Protein AF-A0A7S1WNN8-F1 (afdb_monomer_lite)

Secondary structure (DSSP, 8-state):
-EEEEEEE--TTS-S-TTHHHHHTT-HHHHHHHHHHHHHHHHHTTS---SSEEEEEEEEE-TT-TTSSHHHHHHHHHHHHHHHTT-SEEEEEE-SHHHHHIIIIIT-PEEEEEEETTT---TTS--HHHHTS---TT-EEEEEEEE---HHHHHTS-EEEEES-S-TTT-EEEEEETT---SSTTB-S-EEEETTSTT-EEEEE-SGGGT-GGGTTEEEEEETTEEEEEEE-S-SSSPPPS--EE-TTTTTTT-----SS---EEE-

Foldseek 3Di:
DKDWDKDFDDPPDQPDPCLCVVCVVPPPVNVVVLVVRVVVVVVVLDWDQPREMETEDIDDDPPCPPVCPRLVVVVVVLVVCVVVPGQKYKYKDQFPVVVCSCCVVVPWDWPDKDFLQPDAGPVRDSCVCPPVVPDRPGMITMTMDGSDDPVNQVPFDKKFKDFFQAPLQGAIWGWRAQTAASDQFFDGIWTAHPPRGRWIWTAGDCVRVVGNVSHQWTFTAHPQGTAWIDHDNDGHDDDFDAIGGDPCCVVSVGDHRHDTHDIGMDD

pLDDT: mean 75.25, std 12.23, range [38.47, 93.75]

Organism: Alexandrium catenella (NCBI:txid2925)

Radius of gyration: 20.82 Å; chains: 1; bounding box: 56×41×52 Å

Sequence (267 aa):
VAFLFCKELNVLEPFLSDFDELCNDSPGLRRIVEHGGHWCERARRVPRLGPTLAIEVGGTKAGYEGRGLAVYLRWRLCRLAKERGFLSMMVETSSMATRHIYHDLLGFEILEESKYVDWQAPDGTHPFRDEFKMPDDLVFTCQHKDLRDERGAANLPQVRVSGAGSKEVNGIYVRVPGGRGSFPGSTHDAWEHSSQPKCFLANTDGDAVGHPEWGKKWLLSWPKGVCYAKNDNDDDVPPEGGWEEAPWVSLLKLGTPGEGPAPRIEH

InterPro domains:
  IPR000182 GNAT domain [PS51186] (1-135)
  IPR016181 Acyl-CoA N-acyltransferase [SSF55729] (15-116)

Structure (mmCIF, N/CA/C/O backbone):
data_AF-A0A7S1WNN8-F1
#
_entry.id   AF-A0A7S1WNN8-F1
#
loop_
_atom_site.group_PDB
_atom_site.id
_atom_site.type_symbol
_atom_site.label_atom_id
_atom_site.label_alt_id
_atom_site.label_comp_id
_atom_site.label_asym_id
_atom_site.label_entity_id
_atom_site.label_seq_id
_atom_site.pdbx_PDB_ins_code
_atom_site.Cartn_x
_atom_site.Cartn_y
_atom_site.Cartn_z
_atom_site.occupancy
_atom_site.B_iso_or_equiv
_atom_site.auth_seq_id
_atom_site.auth_comp_id
_atom_site.auth_asym_id
_atom_site.auth_atom_id
_atom_site.pdbx_PDB_model_num
ATOM 1 N N . VAL A 1 1 ? 23.853 -11.610 -9.403 1.00 73.94 1 VAL A N 1
ATOM 2 C CA . VAL A 1 1 ? 23.623 -10.902 -8.114 1.00 73.94 1 VAL A CA 1
ATOM 3 C C . VAL A 1 1 ? 22.267 -10.218 -8.193 1.00 73.94 1 VAL A C 1
ATOM 5 O O . VAL A 1 1 ? 21.980 -9.670 -9.246 1.00 73.94 1 VAL A O 1
ATOM 8 N N . ALA A 1 2 ? 21.434 -10.290 -7.155 1.00 75.56 2 ALA A N 1
ATOM 9 C CA . ALA A 1 2 ? 20.137 -9.608 -7.086 1.00 75.56 2 ALA A CA 1
ATOM 10 C C . ALA A 1 2 ? 20.060 -8.802 -5.784 1.00 75.56 2 ALA A C 1
ATOM 12 O O . ALA A 1 2 ? 20.670 -9.211 -4.796 1.00 75.56 2 ALA A O 1
ATOM 13 N N . PHE A 1 3 ? 19.348 -7.677 -5.791 1.00 81.44 3 PHE A N 1
ATOM 14 C CA . PHE A 1 3 ? 19.234 -6.786 -4.635 1.00 81.44 3 PHE A CA 1
ATOM 15 C C . PHE A 1 3 ? 17.826 -6.193 -4.514 1.00 81.44 3 PHE A C 1
ATOM 17 O O . PHE A 1 3 ? 17.088 -6.112 -5.501 1.00 81.44 3 PHE A O 1
ATOM 24 N N . LEU A 1 4 ? 17.480 -5.781 -3.293 1.00 79.38 4 LEU A N 1
ATOM 25 C CA . LEU A 1 4 ? 16.301 -4.986 -2.960 1.00 79.38 4 LEU A CA 1
ATOM 26 C C . LEU A 1 4 ? 16.731 -3.882 -1.993 1.00 79.38 4 LEU A C 1
ATOM 28 O O . LEU A 1 4 ? 17.374 -4.175 -0.986 1.00 79.38 4 LEU A O 1
ATOM 32 N N . PHE A 1 5 ? 16.343 -2.649 -2.290 1.00 78.62 5 PHE A N 1
ATOM 33 C CA . PHE A 1 5 ? 16.370 -1.535 -1.354 1.00 78.62 5 PHE A CA 1
ATOM 34 C C . PHE A 1 5 ? 14.972 -1.376 -0.779 1.00 78.62 5 PHE A C 1
ATOM 36 O O . PHE A 1 5 ? 13.986 -1.263 -1.514 1.00 78.62 5 PHE A O 1
ATOM 43 N N . CYS A 1 6 ? 14.898 -1.458 0.543 1.00 79.62 6 CYS A N 1
ATOM 44 C CA . CYS A 1 6 ? 13.656 -1.362 1.285 1.00 79.62 6 CYS A CA 1
ATOM 45 C C . CYS A 1 6 ? 13.853 -0.348 2.398 1.00 79.62 6 CYS A C 1
ATOM 47 O O . CYS A 1 6 ? 14.921 -0.314 3.014 1.00 79.62 6 CYS A O 1
ATOM 49 N N . LYS A 1 7 ? 12.802 0.399 2.696 1.00 76.00 7 LYS A N 1
ATOM 50 C CA . LYS A 1 7 ? 12.755 1.283 3.849 1.00 76.00 7 LYS A CA 1
ATOM 51 C C . LYS A 1 7 ? 11.469 1.054 4.613 1.00 76.00 7 LYS A C 1
ATOM 53 O O . LYS A 1 7 ? 10.451 0.650 4.044 1.00 76.00 7 LYS A O 1
ATOM 58 N N . GLU A 1 8 ? 11.512 1.323 5.905 1.00 68.94 8 GLU A N 1
ATOM 59 C CA . GLU A 1 8 ? 10.274 1.554 6.626 1.00 68.94 8 GLU A CA 1
ATOM 60 C C . GLU A 1 8 ? 9.641 2.831 6.080 1.00 68.94 8 GLU A C 1
ATOM 62 O O . GLU A 1 8 ? 10.308 3.853 5.905 1.00 68.94 8 GLU A O 1
ATOM 67 N N . LEU A 1 9 ? 8.364 2.749 5.728 1.00 61.81 9 LEU A N 1
ATOM 68 C CA . LEU A 1 9 ? 7.688 3.875 5.119 1.00 61.81 9 LEU A CA 1
ATOM 69 C C . LEU A 1 9 ? 7.309 4.894 6.194 1.00 61.81 9 LEU A C 1
ATOM 71 O O . LEU A 1 9 ? 6.226 4.819 6.771 1.00 61.81 9 LEU A O 1
ATOM 75 N N . ASN A 1 10 ? 8.188 5.865 6.430 1.00 56.41 10 ASN A N 1
ATOM 76 C CA . ASN A 1 10 ? 7.904 6.984 7.315 1.00 56.41 10 ASN A CA 1
ATOM 77 C C . ASN A 1 10 ? 7.159 8.080 6.532 1.00 56.41 10 ASN A C 1
ATOM 79 O O . ASN A 1 10 ? 7.677 8.634 5.565 1.00 56.41 10 ASN A O 1
ATOM 83 N N . VAL A 1 11 ? 5.904 8.368 6.894 1.00 48.22 11 VAL A N 1
ATOM 84 C CA . VAL A 1 11 ? 4.994 9.208 6.077 1.00 48.22 11 VAL A CA 1
ATOM 85 C C . VAL A 1 11 ? 5.430 10.682 6.021 1.00 48.22 11 VAL A C 1
ATOM 87 O O . VAL A 1 11 ? 4.991 11.424 5.140 1.00 48.22 11 VAL A O 1
ATOM 90 N N . LEU A 1 12 ? 6.301 11.094 6.945 1.00 38.47 12 LEU A N 1
ATOM 91 C CA . LEU A 1 12 ? 6.813 12.458 7.079 1.00 38.47 12 LEU A CA 1
ATOM 92 C C . LEU A 1 12 ? 8.097 12.715 6.282 1.00 38.47 12 LEU A C 1
ATOM 94 O O . LEU A 1 12 ? 8.464 13.873 6.102 1.00 38.47 12 LEU A O 1
ATOM 98 N N . GLU A 1 13 ? 8.759 11.673 5.776 1.00 45.16 13 GLU A N 1
ATOM 99 C CA . GLU A 1 13 ? 9.986 11.841 5.002 1.00 45.16 13 GLU A CA 1
ATOM 100 C C . GLU A 1 13 ? 9.690 11.831 3.492 1.00 45.16 13 GLU A C 1
ATOM 102 O O . GLU A 1 13 ? 8.915 10.993 3.007 1.00 45.16 13 GLU A O 1
ATOM 107 N N . PRO A 1 14 ? 10.276 12.767 2.719 1.00 47.38 14 PRO A N 1
ATOM 108 C CA . PRO A 1 14 ? 10.252 12.705 1.265 1.00 47.38 14 PRO A CA 1
ATOM 109 C C . PRO A 1 14 ? 10.792 11.355 0.798 1.00 47.38 14 PRO A C 1
ATOM 111 O O . PRO A 1 14 ? 11.720 10.802 1.386 1.00 47.38 14 PRO A O 1
ATOM 114 N N . PHE A 1 15 ? 10.211 10.803 -0.268 1.00 47.56 15 PHE A N 1
ATOM 115 C CA . PHE A 1 15 ? 10.522 9.435 -0.672 1.00 47.56 15 PHE A CA 1
ATOM 116 C C . PHE A 1 15 ? 11.994 9.257 -1.097 1.00 47.56 15 PHE A C 1
ATOM 118 O O . PHE A 1 15 ? 12.494 8.141 -1.051 1.00 47.56 15 PHE A O 1
ATOM 125 N N . LEU A 1 16 ? 12.698 10.335 -1.454 1.00 52.22 16 LEU A N 1
ATOM 126 C CA . LEU A 1 16 ? 14.106 10.328 -1.844 1.00 52.22 16 LEU A CA 1
ATOM 127 C C . LEU A 1 16 ? 14.761 11.637 -1.375 1.00 52.22 16 LEU A C 1
ATOM 129 O O . LEU A 1 16 ? 14.368 12.707 -1.836 1.00 52.22 16 LEU A O 1
ATOM 133 N N . SER A 1 17 ? 15.742 11.569 -0.472 1.00 47.66 17 SER A N 1
ATOM 134 C CA . SER A 1 17 ? 16.544 12.734 -0.059 1.00 47.66 17 SER A CA 1
ATOM 135 C C . SER A 1 17 ? 17.602 13.139 -1.096 1.00 47.66 17 SER A C 1
ATOM 137 O O . SER A 1 17 ? 18.003 14.295 -1.105 1.00 47.66 17 SER A O 1
ATOM 139 N N . ASP A 1 18 ? 17.975 12.236 -2.015 1.00 55.12 18 ASP A N 1
ATOM 140 C CA . ASP A 1 18 ? 19.044 12.436 -3.016 1.00 55.12 18 ASP A CA 1
ATOM 141 C C . ASP A 1 18 ? 18.518 12.355 -4.464 1.00 55.12 18 ASP A C 1
ATOM 143 O O . ASP A 1 18 ? 19.103 11.729 -5.351 1.00 55.12 18 ASP A O 1
ATOM 147 N N . PHE A 1 19 ? 17.349 12.955 -4.705 1.00 57.56 19 PHE A N 1
ATOM 148 C CA . PHE A 1 19 ? 16.627 12.861 -5.979 1.00 57.56 19 PHE A CA 1
ATOM 149 C C . PHE A 1 19 ? 17.416 13.400 -7.184 1.00 57.56 19 PHE A C 1
ATOM 151 O O . PHE A 1 19 ? 17.437 12.769 -8.245 1.00 57.56 19 PHE A O 1
ATOM 158 N N . ASP A 1 20 ? 18.080 14.542 -7.010 1.00 58.47 20 ASP A N 1
ATOM 159 C CA . ASP A 1 20 ? 18.827 15.192 -8.087 1.00 58.47 20 ASP A CA 1
ATOM 160 C C . ASP A 1 20 ? 20.070 14.381 -8.478 1.00 58.47 20 ASP A C 1
ATOM 162 O O . ASP A 1 20 ? 20.334 14.193 -9.664 1.00 58.47 20 ASP A O 1
ATOM 166 N N . GLU A 1 21 ? 20.789 13.808 -7.508 1.00 60.34 21 GLU A N 1
ATOM 167 C CA . GLU A 1 21 ? 22.000 13.019 -7.770 1.00 60.34 21 GLU A CA 1
ATOM 168 C C . GLU A 1 21 ? 21.695 11.737 -8.560 1.00 60.34 21 GLU A C 1
ATOM 170 O O . GLU A 1 21 ? 22.418 11.401 -9.499 1.00 60.34 21 GLU A O 1
ATOM 175 N N . LEU A 1 22 ? 20.581 11.061 -8.252 1.00 57.47 22 LEU A N 1
ATOM 176 C CA . LEU A 1 22 ? 20.179 9.822 -8.928 1.00 57.47 22 LEU A CA 1
ATOM 177 C C . LEU A 1 22 ? 19.679 10.046 -10.367 1.00 57.47 22 LEU A C 1
ATOM 179 O O . LEU A 1 22 ? 19.742 9.137 -11.197 1.00 57.47 22 LEU A O 1
ATOM 183 N N . CYS A 1 23 ? 19.145 11.237 -10.652 1.00 63.59 23 CYS A N 1
ATOM 184 C CA . CYS A 1 23 ? 18.454 11.547 -11.905 1.00 63.59 23 CYS A CA 1
ATOM 185 C C . CYS A 1 23 ? 19.267 12.414 -12.873 1.00 63.59 23 CYS A C 1
ATOM 187 O O . CYS A 1 23 ? 18.838 12.574 -14.020 1.00 63.59 23 CYS A O 1
ATOM 189 N N . ASN A 1 24 ? 20.417 12.949 -12.444 1.00 64.06 24 ASN A N 1
ATOM 190 C CA . ASN A 1 24 ? 21.247 13.868 -13.233 1.00 64.06 24 ASN A CA 1
ATOM 191 C C . ASN A 1 24 ? 21.566 13.347 -14.645 1.00 64.06 24 ASN A C 1
ATOM 193 O O . ASN A 1 24 ? 21.537 14.122 -15.599 1.00 64.06 24 ASN A O 1
ATOM 197 N N . ASP A 1 25 ? 21.765 12.036 -14.797 1.00 66.69 25 ASP A N 1
ATOM 198 C CA . ASP A 1 25 ? 22.145 11.419 -16.075 1.00 66.69 25 ASP A CA 1
ATOM 199 C C . ASP A 1 25 ? 20.979 10.733 -16.815 1.00 66.69 25 ASP A C 1
ATOM 201 O O . ASP A 1 25 ? 21.186 10.083 -17.843 1.00 66.69 25 ASP A O 1
ATOM 205 N N . SER A 1 26 ? 19.736 10.836 -16.321 1.00 73.50 26 SER A N 1
ATOM 206 C CA . SER A 1 26 ? 18.592 10.145 -16.932 1.00 73.50 26 SER A CA 1
ATOM 207 C C . SER A 1 26 ? 17.291 10.958 -16.879 1.00 73.50 26 SER A C 1
ATOM 209 O O . SER A 1 26 ? 16.499 10.829 -15.939 1.00 73.50 26 SER A O 1
ATOM 211 N N . PRO A 1 27 ? 16.993 11.729 -17.944 1.00 74.12 27 PRO A N 1
ATOM 212 C CA . PRO A 1 27 ? 15.728 12.455 -18.082 1.00 74.12 27 PRO A CA 1
ATOM 213 C C . PRO A 1 27 ? 14.496 11.545 -17.979 1.00 74.12 27 PRO A C 1
ATOM 215 O O . PRO A 1 27 ? 13.492 11.919 -17.378 1.00 74.12 27 PRO A O 1
ATOM 218 N N . GLY A 1 28 ? 14.581 10.318 -18.505 1.00 72.94 28 GLY A N 1
ATOM 219 C CA . GLY A 1 28 ? 13.508 9.327 -18.393 1.00 72.94 28 GLY A CA 1
ATOM 220 C C . GLY A 1 28 ? 13.276 8.862 -16.954 1.00 72.94 28 GLY A C 1
ATOM 221 O O . GLY A 1 28 ? 12.129 8.799 -16.514 1.00 72.94 28 GLY A O 1
ATOM 222 N N . LEU A 1 29 ? 14.346 8.592 -16.195 1.00 72.12 29 LEU A N 1
ATOM 223 C CA . LEU A 1 29 ? 14.235 8.221 -14.782 1.00 72.12 29 LEU A CA 1
ATOM 224 C C . LEU A 1 29 ? 13.628 9.360 -13.961 1.00 72.12 29 LEU A C 1
ATOM 226 O O . LEU A 1 29 ? 12.733 9.113 -13.158 1.00 72.12 29 LEU A O 1
ATOM 230 N N . ARG A 1 30 ? 14.040 10.604 -14.233 1.00 75.50 30 ARG A N 1
ATOM 231 C CA . ARG A 1 30 ? 13.455 11.792 -13.606 1.00 75.50 30 ARG A CA 1
ATOM 232 C C . ARG A 1 30 ? 11.940 11.841 -13.799 1.00 75.50 30 ARG A C 1
ATOM 234 O O . ARG A 1 30 ? 11.213 11.975 -12.821 1.00 75.50 30 ARG A O 1
ATOM 241 N N . ARG A 1 31 ? 11.451 11.650 -15.031 1.00 76.69 31 ARG A N 1
ATOM 242 C CA . ARG A 1 31 ? 10.005 11.625 -15.316 1.00 76.69 31 ARG A CA 1
ATOM 243 C C . ARG A 1 31 ? 9.286 10.460 -14.627 1.00 76.69 31 ARG A C 1
ATOM 245 O O . ARG A 1 31 ? 8.171 10.642 -14.147 1.00 76.69 31 ARG A O 1
ATOM 252 N N . ILE A 1 32 ? 9.902 9.275 -14.548 1.00 73.62 32 ILE A N 1
ATOM 253 C CA . ILE A 1 32 ? 9.332 8.115 -13.829 1.00 73.62 32 ILE A CA 1
ATOM 254 C C . ILE A 1 32 ? 9.161 8.429 -12.343 1.00 73.62 32 ILE A C 1
ATOM 256 O O . ILE A 1 32 ? 8.137 8.089 -11.755 1.00 73.62 32 ILE A O 1
ATOM 260 N N . VAL A 1 33 ? 10.141 9.088 -11.735 1.00 72.44 33 VAL A N 1
ATOM 261 C CA . VAL A 1 33 ? 10.060 9.450 -10.322 1.00 72.44 33 VAL A CA 1
ATOM 262 C C . VAL A 1 33 ? 9.105 10.624 -10.091 1.00 72.44 33 VAL A C 1
ATOM 264 O O . VAL A 1 33 ? 8.363 10.587 -9.118 1.00 72.44 33 VAL A O 1
ATOM 267 N N . GLU A 1 34 ? 9.036 11.617 -10.985 1.00 73.50 34 GLU A N 1
ATOM 268 C CA . GLU A 1 34 ? 8.012 12.680 -10.940 1.00 73.50 34 GLU A CA 1
ATOM 269 C C . GLU A 1 34 ? 6.592 12.086 -10.997 1.00 73.50 34 GLU A C 1
ATOM 271 O O . GLU A 1 34 ? 5.716 12.466 -10.214 1.00 73.50 34 GLU A O 1
ATOM 276 N N . HIS A 1 35 ? 6.379 11.090 -11.866 1.00 71.00 35 HIS A N 1
ATOM 277 C CA . HIS A 1 35 ? 5.150 10.298 -11.903 1.00 71.00 35 HIS A CA 1
ATOM 278 C C . HIS A 1 35 ? 4.908 9.568 -10.570 1.00 71.00 35 HIS A C 1
ATOM 280 O O . HIS A 1 35 ? 3.803 9.631 -10.026 1.00 71.00 35 HIS A O 1
ATOM 286 N N . GLY A 1 36 ? 5.929 8.888 -10.031 1.00 65.62 36 GLY A N 1
ATOM 287 C CA . GLY A 1 36 ? 5.865 8.175 -8.750 1.00 65.62 36 GLY A CA 1
ATOM 288 C C . GLY A 1 36 ? 5.534 9.089 -7.564 1.00 65.62 36 GLY A C 1
ATOM 289 O O . GLY A 1 36 ? 4.658 8.766 -6.768 1.00 65.62 36 GLY A O 1
ATOM 290 N N . GLY A 1 37 ? 6.135 10.281 -7.483 1.00 63.16 37 GLY A N 1
ATOM 291 C CA . GLY A 1 37 ? 5.917 11.257 -6.410 1.00 63.16 37 GLY A CA 1
ATOM 292 C C . GLY A 1 37 ? 4.470 11.750 -6.322 1.00 63.16 37 GLY A C 1
ATOM 293 O O . GLY A 1 37 ? 3.848 11.651 -5.263 1.00 63.16 37 GLY A O 1
ATOM 294 N N . HIS A 1 38 ? 3.888 12.178 -7.449 1.00 58.28 38 HIS A N 1
ATOM 295 C CA . HIS A 1 38 ? 2.470 12.572 -7.531 1.00 58.28 38 HIS A CA 1
ATOM 296 C C . HIS A 1 38 ? 1.501 11.433 -7.200 1.00 58.28 38 HIS A C 1
ATOM 298 O O . HIS A 1 38 ? 0.336 11.642 -6.852 1.00 58.28 38 HIS A O 1
ATOM 304 N N . TRP A 1 39 ? 1.959 10.200 -7.354 1.00 55.75 39 TRP A N 1
ATOM 305 C CA . TRP A 1 39 ? 1.133 9.027 -7.183 1.00 55.75 39 TRP A CA 1
ATOM 306 C C . TRP A 1 39 ? 1.248 8.437 -5.773 1.00 55.75 39 TRP A C 1
ATOM 308 O O . TRP A 1 39 ? 0.237 8.006 -5.219 1.00 55.75 39 TRP A O 1
ATOM 318 N N . CYS A 1 40 ? 2.407 8.552 -5.120 1.00 53.22 40 CYS A N 1
ATOM 319 C CA . CYS A 1 40 ? 2.588 8.338 -3.684 1.00 53.22 40 CYS A CA 1
ATOM 320 C C . CYS A 1 40 ? 1.572 9.152 -2.863 1.00 53.22 40 CYS A C 1
ATOM 322 O O . CYS A 1 40 ? 1.035 8.654 -1.875 1.00 53.22 40 CYS A O 1
ATOM 324 N N . GLU A 1 41 ? 1.243 10.375 -3.289 1.00 56.38 41 GLU A N 1
ATOM 325 C CA . GLU A 1 41 ? 0.203 11.208 -2.6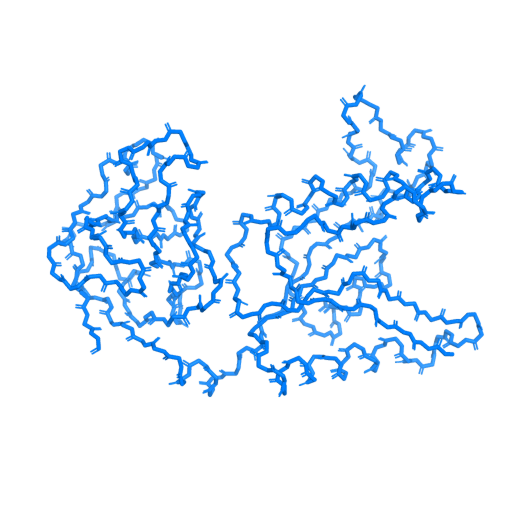67 1.00 56.38 41 GLU A CA 1
ATOM 326 C C . GLU A 1 41 ? -1.216 10.643 -2.815 1.00 56.38 41 GLU A C 1
ATOM 328 O O . GLU A 1 41 ? -2.035 10.771 -1.902 1.00 56.38 41 GLU A O 1
ATOM 333 N N . ARG A 1 42 ? -1.516 9.962 -3.927 1.00 53.69 42 ARG A N 1
ATOM 334 C CA . ARG A 1 42 ? -2.795 9.261 -4.127 1.00 53.69 42 ARG A CA 1
ATOM 335 C C . ARG A 1 42 ? -2.839 7.944 -3.359 1.00 53.69 42 ARG A C 1
ATOM 337 O O . ARG A 1 42 ? -3.810 7.691 -2.653 1.00 53.69 42 ARG A O 1
ATOM 344 N N . ALA A 1 43 ? -1.761 7.163 -3.388 1.00 50.19 43 ALA A N 1
ATOM 345 C CA . ALA A 1 43 ? -1.615 5.938 -2.602 1.00 50.19 43 ALA A CA 1
ATOM 346 C C . ALA A 1 43 ? -1.576 6.199 -1.080 1.00 50.19 43 ALA A C 1
ATOM 348 O O . ALA A 1 43 ? -1.826 5.291 -0.287 1.00 50.19 43 ALA A O 1
ATOM 349 N N . ARG A 1 44 ? -1.272 7.428 -0.630 1.00 51.53 44 ARG A N 1
ATOM 350 C CA . ARG A 1 44 ? -1.429 7.873 0.774 1.00 51.53 44 ARG A CA 1
ATOM 351 C C . ARG A 1 44 ? -2.894 7.956 1.220 1.00 51.53 44 ARG A C 1
ATOM 353 O O . ARG A 1 44 ? -3.136 8.014 2.420 1.00 51.53 44 ARG A O 1
ATOM 360 N N . ARG A 1 45 ? -3.855 7.941 0.287 1.00 50.12 45 ARG A N 1
ATOM 361 C CA . ARG A 1 45 ? -5.302 7.913 0.573 1.00 50.12 45 ARG A CA 1
ATOM 362 C C . ARG A 1 45 ? -5.841 6.500 0.795 1.00 50.12 45 ARG A C 1
ATOM 364 O O . ARG A 1 45 ? -6.991 6.353 1.195 1.00 50.12 45 ARG A O 1
ATOM 371 N N . VAL A 1 46 ? -5.037 5.471 0.522 1.00 49.38 46 VAL A N 1
ATOM 372 C CA . VAL A 1 46 ? -5.398 4.089 0.837 1.00 49.38 46 VAL A CA 1
ATOM 373 C C . VAL A 1 46 ? -5.048 3.832 2.305 1.00 49.38 46 VAL A C 1
ATOM 375 O O . VAL A 1 46 ? -3.895 4.059 2.678 1.00 49.38 46 VAL A O 1
ATOM 378 N N . PRO A 1 47 ? -6.002 3.369 3.131 1.00 52.09 47 PRO A N 1
ATOM 379 C CA . PRO A 1 47 ? -5.747 2.951 4.504 1.00 52.09 47 PRO A CA 1
ATOM 380 C C . PRO A 1 47 ? -4.587 1.959 4.574 1.00 52.09 47 PRO A C 1
ATOM 382 O O . PRO A 1 47 ? -4.550 0.988 3.817 1.00 52.09 47 PRO A O 1
ATOM 385 N N . ARG A 1 48 ? -3.611 2.221 5.446 1.00 61.22 48 ARG A N 1
ATOM 386 C CA . ARG A 1 48 ? -2.387 1.412 5.559 1.00 61.22 48 ARG A CA 1
ATOM 387 C C . ARG A 1 48 ? -2.377 0.634 6.858 1.00 61.22 48 ARG A C 1
ATOM 389 O O . ARG A 1 48 ? -2.917 1.105 7.851 1.00 61.22 48 ARG A O 1
ATOM 396 N N . LEU A 1 49 ? -1.707 -0.514 6.848 1.00 58.22 49 LEU A N 1
ATOM 397 C CA . LEU A 1 49 ? -1.387 -1.253 8.061 1.00 58.22 49 LEU A CA 1
ATOM 398 C C . LEU A 1 49 ? 0.047 -0.957 8.472 1.00 58.22 49 LEU A C 1
ATOM 400 O O . LEU A 1 49 ? 0.970 -1.550 7.916 1.00 58.22 49 LEU A O 1
ATOM 404 N N . GLY A 1 50 ? 0.255 -0.023 9.391 1.00 62.56 50 GLY A N 1
ATOM 405 C CA . GLY A 1 50 ? 1.594 0.239 9.902 1.00 62.56 50 GLY A CA 1
ATOM 406 C C . GLY A 1 50 ? 2.015 -0.800 10.958 1.00 62.56 50 GLY A C 1
ATOM 407 O O . GLY A 1 50 ? 1.167 -1.414 11.602 1.00 62.56 50 GLY A O 1
ATOM 408 N N . PRO A 1 51 ? 3.320 -1.023 11.158 1.00 72.25 51 PRO A N 1
ATOM 409 C CA . PRO A 1 51 ? 4.421 -0.579 10.303 1.00 72.25 51 PRO A CA 1
ATOM 410 C C . PRO A 1 51 ? 4.389 -1.238 8.908 1.00 72.25 51 PRO A C 1
ATOM 412 O O . PRO A 1 51 ? 4.172 -2.445 8.769 1.00 72.25 51 PRO A O 1
ATOM 415 N N . THR A 1 52 ? 4.632 -0.434 7.864 1.00 77.75 52 THR A N 1
ATOM 416 C CA . THR A 1 52 ? 4.649 -0.857 6.449 1.00 77.75 52 THR A CA 1
ATOM 417 C C . THR A 1 52 ? 6.074 -0.847 5.904 1.00 77.75 52 THR A C 1
ATOM 419 O O . THR A 1 52 ? 6.762 0.174 5.961 1.00 77.75 52 THR A O 1
ATOM 422 N N . LEU A 1 53 ? 6.501 -1.956 5.298 1.00 83.88 53 LEU A N 1
ATOM 423 C CA . LEU A 1 53 ? 7.767 -2.014 4.567 1.00 83.88 53 LEU A CA 1
ATOM 424 C C . LEU A 1 53 ? 7.551 -1.583 3.110 1.00 83.88 53 LEU A C 1
ATOM 426 O O . LEU A 1 53 ? 6.845 -2.261 2.360 1.00 83.88 53 LEU A O 1
ATOM 430 N N . ALA A 1 54 ? 8.182 -0.486 2.697 1.00 83.38 54 ALA A N 1
ATOM 431 C CA . ALA A 1 54 ? 8.197 -0.050 1.307 1.00 83.38 54 ALA A CA 1
ATOM 432 C C . ALA A 1 54 ? 9.396 -0.644 0.565 1.00 83.38 54 ALA A C 1
ATOM 434 O O . ALA A 1 54 ? 10.531 -0.607 1.046 1.00 83.38 54 ALA A O 1
ATOM 435 N N . ILE A 1 55 ? 9.139 -1.176 -0.627 1.00 86.31 55 ILE A N 1
ATOM 436 C CA . ILE A 1 55 ? 10.175 -1.652 -1.541 1.00 86.31 55 ILE A CA 1
ATOM 437 C C . ILE A 1 55 ? 10.361 -0.597 -2.619 1.00 86.31 55 ILE A C 1
ATOM 439 O O . ILE A 1 55 ? 9.475 -0.397 -3.446 1.00 86.31 55 ILE A O 1
ATOM 443 N N . GLU A 1 56 ? 11.511 0.064 -2.607 1.00 76.44 56 GLU A N 1
ATOM 444 C CA . GLU A 1 56 ? 11.755 1.222 -3.468 1.00 76.44 56 GLU A CA 1
ATOM 445 C C . GLU A 1 56 ? 12.379 0.810 -4.790 1.00 76.44 56 GLU A C 1
ATOM 447 O O . GLU A 1 56 ? 11.940 1.205 -5.865 1.00 76.44 56 GLU A O 1
ATOM 452 N N . VAL A 1 57 ? 13.420 -0.016 -4.709 1.00 79.25 57 VAL A N 1
ATOM 453 C CA . VAL A 1 57 ? 14.213 -0.390 -5.874 1.00 79.25 57 VAL A CA 1
ATOM 454 C C . VAL A 1 57 ? 14.586 -1.854 -5.768 1.00 79.25 57 VAL A C 1
ATOM 456 O O . VAL A 1 57 ? 14.957 -2.363 -4.711 1.00 79.25 57 VAL A O 1
ATOM 459 N N . GLY A 1 58 ? 14.514 -2.557 -6.891 1.00 83.06 58 GLY A N 1
ATOM 460 C CA . GLY A 1 58 ? 14.942 -3.939 -6.973 1.00 83.06 58 GLY A CA 1
ATOM 461 C C . GLY A 1 58 ? 15.516 -4.252 -8.335 1.00 83.06 58 GLY A C 1
ATOM 462 O O . GLY A 1 58 ? 14.922 -3.908 -9.351 1.00 83.06 58 GLY A O 1
ATOM 463 N N . GLY A 1 59 ? 16.637 -4.963 -8.354 1.00 83.31 59 GLY A N 1
ATOM 464 C CA . GLY A 1 59 ? 17.346 -5.267 -9.588 1.00 83.31 59 GLY A CA 1
ATOM 465 C C . GLY A 1 59 ? 17.971 -6.651 -9.581 1.00 83.31 59 GLY A C 1
ATOM 466 O O . GLY A 1 59 ? 18.240 -7.247 -8.535 1.00 83.31 59 GLY A O 1
ATOM 467 N N . THR A 1 60 ? 18.210 -7.164 -10.782 1.00 83.88 60 THR A N 1
ATOM 468 C CA . THR A 1 60 ? 19.049 -8.340 -11.013 1.00 83.88 60 THR A CA 1
ATOM 469 C C . THR A 1 60 ? 20.176 -7.920 -11.943 1.00 83.88 60 THR A C 1
ATOM 471 O O . THR A 1 60 ? 19.943 -7.244 -12.936 1.00 83.88 60 THR A O 1
ATOM 474 N N . LYS A 1 61 ? 21.411 -8.273 -11.588 1.00 83.19 61 LYS A N 1
ATOM 475 C CA . LYS A 1 61 ? 22.590 -8.026 -12.418 1.00 83.19 61 LYS A CA 1
ATOM 476 C C . LYS A 1 61 ? 22.477 -8.822 -13.720 1.00 83.19 61 LYS A C 1
ATOM 478 O O . LYS A 1 61 ? 22.199 -10.019 -13.649 1.00 83.19 61 LYS A O 1
ATOM 483 N N . ALA A 1 62 ? 22.838 -8.182 -14.831 1.00 84.06 62 ALA A N 1
ATOM 484 C CA . ALA A 1 62 ? 22.972 -8.803 -16.147 1.00 84.06 62 ALA A CA 1
ATOM 485 C C . ALA A 1 62 ? 23.664 -10.181 -16.090 1.00 84.06 62 ALA A C 1
ATOM 487 O O . ALA A 1 62 ? 24.703 -10.343 -15.437 1.00 84.06 62 ALA A O 1
ATOM 488 N N . GLY A 1 63 ? 23.076 -11.170 -16.764 1.00 83.00 63 GLY A N 1
ATOM 489 C CA . GLY A 1 63 ? 23.533 -12.564 -16.816 1.00 83.00 63 GLY A CA 1
ATOM 490 C C . GLY A 1 6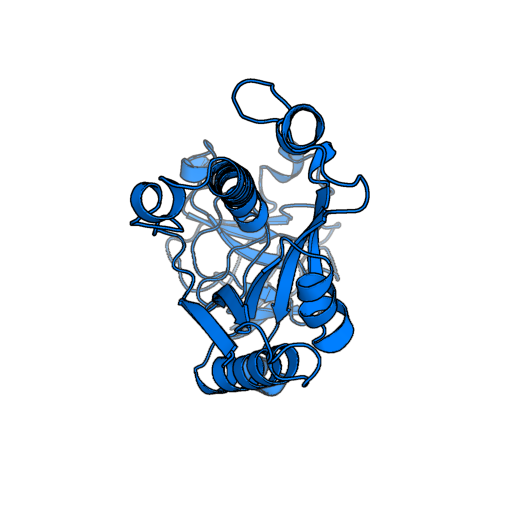3 ? 22.942 -13.473 -15.729 1.00 83.00 63 GLY A C 1
ATOM 491 O O . GLY A 1 63 ? 23.251 -14.669 -15.684 1.00 83.00 63 GLY A O 1
ATOM 492 N N . TYR A 1 64 ? 22.100 -12.932 -14.846 1.00 77.88 64 TYR A N 1
ATOM 493 C CA . TYR A 1 64 ? 21.419 -13.676 -13.778 1.00 77.88 64 TYR A CA 1
ATOM 494 C C . TYR A 1 64 ? 19.891 -13.727 -13.949 1.00 77.88 64 TYR A C 1
ATOM 496 O O . TYR A 1 64 ? 19.195 -14.258 -13.078 1.00 77.88 64 TYR A O 1
ATOM 504 N N . GLU A 1 65 ? 19.368 -13.210 -15.060 1.00 79.69 65 GLU A N 1
ATOM 505 C CA . GLU A 1 65 ? 17.959 -13.274 -15.443 1.00 79.69 65 GLU A CA 1
ATOM 506 C C . GLU A 1 65 ? 17.492 -14.727 -15.635 1.00 79.69 65 GLU A C 1
ATOM 508 O O . GLU A 1 65 ? 18.286 -15.636 -15.874 1.00 79.69 65 GLU A O 1
ATOM 513 N N . GLY A 1 66 ? 16.187 -14.972 -15.491 1.00 74.62 66 GLY A N 1
ATOM 514 C CA . GLY A 1 66 ? 15.583 -16.292 -15.726 1.00 74.62 66 GLY A CA 1
ATOM 515 C C . GLY A 1 66 ? 15.902 -17.368 -14.678 1.00 74.62 66 GLY A C 1
ATOM 516 O O . GLY A 1 66 ? 15.337 -18.453 -14.728 1.00 74.62 66 GLY A O 1
ATOM 517 N N . ARG A 1 67 ? 16.751 -17.082 -13.682 1.00 78.25 67 ARG A N 1
ATOM 518 C CA . ARG A 1 67 ? 17.140 -18.041 -12.625 1.00 78.25 67 ARG A CA 1
ATOM 519 C C . ARG A 1 67 ? 16.238 -18.023 -11.385 1.00 78.25 67 ARG A C 1
ATOM 521 O O . ARG A 1 67 ? 16.616 -18.550 -10.345 1.00 78.25 67 ARG A O 1
ATOM 528 N N . GLY A 1 68 ? 15.101 -17.327 -11.439 1.00 76.94 68 GLY A N 1
ATOM 529 C CA . GLY A 1 68 ? 14.168 -17.200 -10.309 1.00 76.94 68 GLY A CA 1
ATOM 530 C C . GLY A 1 68 ? 14.664 -16.355 -9.123 1.00 76.94 68 GLY A C 1
ATOM 531 O O . GLY A 1 68 ? 13.935 -16.191 -8.147 1.00 76.94 68 GLY A O 1
ATOM 532 N N . LEU A 1 69 ? 15.865 -15.765 -9.194 1.00 77.94 69 LEU A N 1
ATOM 533 C CA . LEU A 1 69 ? 16.466 -15.004 -8.087 1.00 77.94 69 LEU A CA 1
ATOM 534 C C . LEU A 1 69 ? 15.611 -13.809 -7.647 1.00 77.94 69 LEU A C 1
ATOM 536 O O . LEU A 1 69 ? 15.462 -13.565 -6.452 1.00 77.94 69 LEU A O 1
ATOM 540 N N . ALA A 1 70 ? 15.022 -13.087 -8.603 1.00 79.88 70 ALA A N 1
ATOM 541 C CA . ALA A 1 70 ? 14.168 -11.934 -8.327 1.00 79.88 70 ALA A CA 1
ATOM 542 C C . ALA A 1 70 ? 12.898 -12.312 -7.545 1.00 79.88 70 ALA A C 1
ATOM 544 O O . ALA A 1 70 ? 12.488 -11.557 -6.661 1.00 79.88 70 ALA A O 1
ATOM 545 N N . VAL A 1 71 ? 12.312 -13.476 -7.851 1.00 82.94 71 VAL A N 1
ATOM 546 C CA . VAL A 1 71 ? 11.134 -14.024 -7.161 1.00 82.94 71 VAL A CA 1
ATOM 547 C C . VAL A 1 71 ? 11.525 -14.501 -5.768 1.00 82.94 71 VAL A C 1
ATOM 549 O O . VAL A 1 71 ? 10.918 -14.080 -4.787 1.00 82.94 71 VAL A O 1
ATOM 552 N N . TYR A 1 72 ? 12.583 -15.314 -5.665 1.00 78.56 72 TYR A N 1
ATOM 553 C CA . TYR A 1 72 ? 13.054 -15.851 -4.387 1.00 78.56 72 TYR A CA 1
ATOM 554 C C . TYR A 1 72 ? 13.395 -14.744 -3.384 1.00 78.56 72 TYR A C 1
ATOM 556 O O . TYR A 1 72 ? 12.994 -14.814 -2.223 1.00 78.56 72 TYR A O 1
ATOM 564 N N . LEU A 1 73 ? 14.091 -13.695 -3.835 1.00 84.81 73 LEU A N 1
ATOM 565 C CA . LEU A 1 73 ? 14.474 -12.577 -2.978 1.00 84.81 73 LEU A CA 1
ATOM 566 C C . LEU A 1 73 ? 13.245 -11.848 -2.406 1.00 84.81 73 LEU A C 1
ATOM 568 O O . LEU A 1 73 ? 13.206 -11.564 -1.212 1.00 84.81 73 LEU A O 1
ATOM 572 N N . ARG A 1 74 ? 12.213 -11.610 -3.227 1.00 88.69 74 ARG A N 1
ATOM 573 C CA . ARG A 1 74 ? 10.961 -10.951 -2.807 1.00 88.69 74 ARG A CA 1
ATOM 574 C C . ARG A 1 74 ? 10.091 -11.849 -1.928 1.00 88.69 74 ARG A C 1
ATOM 576 O O . ARG A 1 74 ? 9.518 -11.378 -0.948 1.00 88.69 74 ARG A O 1
ATOM 583 N N . TRP A 1 75 ? 10.055 -13.150 -2.207 1.00 85.44 75 TRP A N 1
ATOM 584 C CA . TRP A 1 75 ? 9.412 -14.127 -1.330 1.00 85.44 75 TRP A CA 1
ATOM 585 C C . TRP A 1 75 ? 10.079 -14.169 0.053 1.00 85.44 75 TRP A C 1
ATOM 587 O O . TRP A 1 75 ? 9.394 -14.110 1.078 1.00 85.44 75 TRP A O 1
ATOM 597 N N . A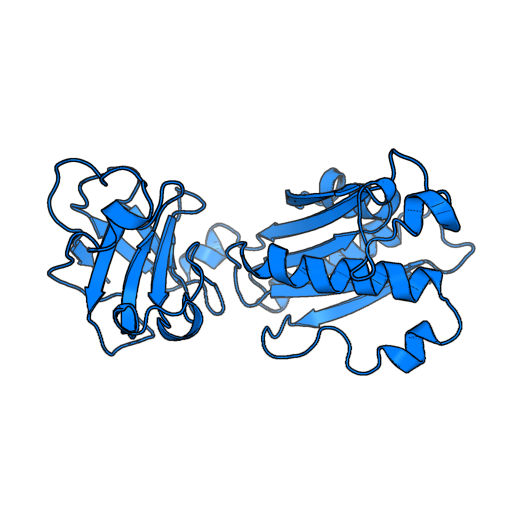RG A 1 76 ? 11.421 -14.213 0.107 1.00 83.38 76 ARG A N 1
ATOM 598 C CA . ARG A 1 76 ? 12.154 -14.187 1.382 1.00 83.38 76 ARG A CA 1
ATOM 599 C C . ARG A 1 76 ? 11.932 -12.868 2.112 1.00 83.38 76 ARG A C 1
ATOM 601 O O . ARG A 1 76 ? 11.778 -12.899 3.330 1.00 83.38 76 ARG A O 1
ATOM 608 N N . LEU A 1 77 ? 11.859 -11.751 1.386 1.00 89.75 77 LEU A N 1
ATOM 609 C CA . LEU A 1 77 ? 11.533 -10.452 1.964 1.00 89.75 77 LEU A CA 1
ATOM 610 C C . LEU A 1 77 ? 10.154 -10.453 2.630 1.00 89.75 77 LEU A C 1
ATOM 612 O O . LEU A 1 77 ? 10.052 -9.969 3.747 1.00 89.75 77 LEU A O 1
ATOM 616 N N . CYS A 1 78 ? 9.128 -11.060 2.022 1.00 86.12 78 CYS A N 1
ATOM 617 C CA . CYS A 1 78 ? 7.799 -11.164 2.643 1.00 86.12 78 CYS A CA 1
ATOM 618 C C . CYS A 1 78 ? 7.840 -11.860 4.006 1.00 86.12 78 CYS A C 1
ATOM 620 O O . CYS A 1 78 ? 7.180 -11.442 4.954 1.00 86.12 78 CYS A O 1
ATOM 622 N N . ARG A 1 79 ? 8.647 -12.919 4.122 1.00 81.69 79 ARG A N 1
ATOM 623 C CA . ARG A 1 79 ? 8.852 -13.611 5.400 1.00 81.69 79 ARG A CA 1
ATOM 624 C C . ARG A 1 79 ? 9.652 -12.770 6.383 1.00 81.69 79 ARG A C 1
ATOM 626 O O . ARG A 1 79 ? 9.284 -12.698 7.546 1.00 81.69 79 ARG A O 1
ATOM 633 N N . LEU A 1 80 ? 10.724 -12.134 5.917 1.00 85.12 80 LEU A N 1
ATOM 634 C CA . LEU A 1 80 ? 11.568 -11.298 6.762 1.00 85.12 80 LEU A CA 1
ATOM 635 C C . LEU A 1 80 ? 10.798 -10.085 7.297 1.00 85.12 80 LEU A C 1
ATOM 637 O O . LEU A 1 80 ? 10.947 -9.751 8.462 1.00 85.12 80 LEU A O 1
ATOM 641 N N . ALA A 1 81 ? 9.948 -9.462 6.482 1.00 86.69 81 ALA A N 1
ATOM 642 C CA . ALA A 1 81 ? 9.092 -8.357 6.895 1.00 86.69 81 ALA A CA 1
ATOM 643 C C . ALA A 1 81 ? 8.181 -8.776 8.062 1.00 86.69 81 ALA A C 1
ATOM 645 O O . ALA A 1 81 ? 8.166 -8.113 9.096 1.00 86.69 81 ALA A O 1
ATOM 646 N N . LYS A 1 82 ? 7.538 -9.948 7.957 1.00 83.06 82 LYS A N 1
ATOM 647 C CA . LYS A 1 82 ? 6.772 -10.548 9.064 1.00 83.06 82 LYS A CA 1
ATOM 648 C C . LYS A 1 82 ? 7.636 -10.805 10.300 1.00 83.06 82 LYS A C 1
ATOM 650 O O . LYS A 1 82 ? 7.275 -10.399 11.396 1.00 83.06 82 LYS A O 1
ATOM 655 N N . GLU A 1 83 ? 8.795 -11.445 10.123 1.00 79.75 83 GLU A N 1
ATOM 656 C CA . GLU A 1 83 ? 9.762 -11.731 11.201 1.00 79.75 83 GLU A CA 1
ATOM 657 C C . GLU A 1 83 ? 10.251 -10.449 11.908 1.00 79.75 83 GLU A C 1
ATOM 659 O O . GLU A 1 83 ? 10.677 -10.504 13.059 1.00 79.75 83 GLU A O 1
ATOM 664 N N . ARG A 1 84 ? 10.192 -9.297 11.229 1.00 81.69 84 ARG A N 1
ATOM 665 C CA . ARG A 1 84 ? 10.582 -7.977 11.744 1.00 81.69 84 ARG A CA 1
ATOM 666 C C . ARG A 1 84 ? 9.407 -7.129 12.239 1.00 81.69 84 ARG A C 1
ATOM 668 O O . ARG A 1 84 ? 9.632 -5.988 12.618 1.00 81.69 84 ARG A O 1
ATOM 675 N N . GLY A 1 85 ? 8.193 -7.678 12.271 1.00 75.94 85 GLY A N 1
ATOM 676 C CA . GLY A 1 85 ? 7.019 -7.011 12.837 1.00 75.94 85 GLY A CA 1
ATOM 677 C C . GLY A 1 85 ? 6.280 -6.067 11.888 1.00 75.94 85 GLY A C 1
ATOM 678 O O . GLY A 1 85 ? 5.374 -5.375 12.337 1.00 75.94 85 GLY A O 1
ATOM 679 N N . PHE A 1 86 ? 6.614 -6.045 10.593 1.00 80.50 86 PHE A N 1
ATOM 680 C CA . PHE A 1 86 ? 5.830 -5.298 9.606 1.00 80.50 86 PHE A CA 1
ATOM 681 C C . PHE A 1 86 ? 4.446 -5.934 9.424 1.00 80.50 86 PHE A C 1
ATOM 683 O O . PHE A 1 86 ? 4.338 -7.145 9.214 1.00 80.50 86 PHE A O 1
ATOM 690 N N . LEU A 1 87 ? 3.394 -5.111 9.464 1.00 77.25 87 LEU A N 1
ATOM 691 C CA . LEU A 1 87 ? 2.007 -5.547 9.255 1.00 77.25 87 LEU A CA 1
ATOM 692 C C . LEU A 1 87 ? 1.598 -5.512 7.785 1.00 77.25 87 LEU A C 1
ATOM 694 O O . LEU A 1 87 ? 0.655 -6.194 7.389 1.00 77.25 87 LEU A O 1
ATOM 698 N N . SER A 1 88 ? 2.327 -4.767 6.958 1.00 81.94 88 SER A N 1
ATOM 699 C CA . SER A 1 88 ? 2.118 -4.759 5.516 1.00 81.94 88 SER A CA 1
ATOM 700 C C . SER A 1 88 ? 3.394 -4.502 4.728 1.00 81.94 88 SER A C 1
ATOM 702 O O . SER A 1 88 ? 4.426 -4.075 5.252 1.00 81.94 88 SER A O 1
ATOM 704 N N . MET A 1 89 ? 3.303 -4.760 3.427 1.00 86.75 89 MET A N 1
ATOM 705 C CA . MET A 1 89 ? 4.301 -4.377 2.439 1.00 86.75 89 MET A CA 1
ATOM 706 C C . MET A 1 89 ? 3.661 -3.576 1.322 1.00 86.75 89 MET A C 1
ATOM 708 O O . MET A 1 89 ? 2.516 -3.829 0.945 1.00 86.75 89 MET A O 1
ATOM 712 N N . MET A 1 90 ? 4.434 -2.657 0.754 1.00 85.19 90 MET A N 1
ATOM 713 C CA . MET A 1 90 ? 4.024 -1.859 -0.390 1.00 85.19 90 MET A CA 1
ATOM 714 C C . MET A 1 90 ? 5.139 -1.789 -1.424 1.00 85.19 90 MET A C 1
ATOM 716 O O . MET A 1 90 ? 6.324 -1.746 -1.085 1.00 85.19 90 MET A O 1
ATOM 720 N N . VAL A 1 91 ? 4.753 -1.784 -2.694 1.00 86.19 91 VAL A N 1
ATOM 721 C CA . VAL A 1 91 ? 5.686 -1.632 -3.804 1.00 86.19 91 VAL A CA 1
ATOM 722 C C . VAL A 1 91 ? 5.035 -0.916 -4.971 1.00 86.19 91 VAL A C 1
ATOM 724 O O . VAL A 1 91 ? 3.873 -1.149 -5.307 1.00 86.19 91 VAL A O 1
ATOM 727 N N . GLU A 1 92 ? 5.827 -0.067 -5.608 1.00 83.88 92 GLU A N 1
ATOM 728 C CA . GLU A 1 92 ? 5.505 0.530 -6.891 1.00 83.88 92 GLU A CA 1
ATOM 729 C C . GLU A 1 92 ? 6.226 -0.256 -7.981 1.00 83.88 92 GLU A C 1
ATOM 731 O O . GLU A 1 92 ? 7.418 -0.563 -7.872 1.00 83.88 92 GLU A O 1
ATOM 736 N N . THR A 1 93 ? 5.512 -0.627 -9.037 1.00 86.50 93 THR A N 1
ATOM 737 C CA . THR A 1 93 ? 6.126 -1.350 -10.151 1.00 86.50 93 THR A CA 1
ATOM 738 C C . THR A 1 93 ? 5.929 -0.596 -11.449 1.00 86.50 93 THR A C 1
ATOM 740 O O . THR A 1 93 ? 4.799 -0.362 -11.865 1.00 86.50 93 THR A O 1
ATOM 743 N N . SER A 1 94 ? 7.047 -0.295 -12.102 1.00 83.25 94 SER A N 1
ATOM 744 C CA . SER A 1 94 ? 7.160 0.389 -13.394 1.00 83.25 94 SER A CA 1
ATOM 745 C C . SER A 1 94 ? 7.320 -0.557 -14.589 1.00 83.25 94 SER A C 1
ATOM 747 O O . SER A 1 94 ? 7.518 -0.114 -15.716 1.00 83.25 94 SER A O 1
ATOM 749 N N . SER A 1 95 ? 7.290 -1.875 -14.360 1.00 85.25 95 SER A N 1
ATOM 750 C CA . SER A 1 95 ? 7.463 -2.879 -15.412 1.00 85.25 95 SER A CA 1
ATOM 751 C C . SER A 1 95 ? 6.487 -4.035 -15.248 1.00 85.25 95 SER A C 1
ATOM 753 O O . SER A 1 95 ? 6.175 -4.443 -14.126 1.00 85.25 95 SER A O 1
ATOM 755 N N . MET A 1 96 ? 6.095 -4.640 -16.368 1.00 87.38 96 MET A N 1
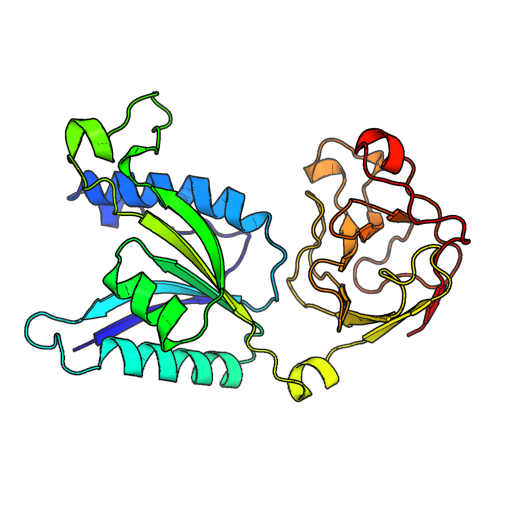ATOM 756 C CA . MET A 1 96 ? 5.253 -5.839 -16.367 1.00 87.38 96 MET A CA 1
ATOM 757 C C . MET A 1 96 ? 5.922 -7.024 -15.659 1.00 87.38 96 MET A C 1
ATOM 759 O O . MET A 1 96 ? 5.251 -7.795 -14.981 1.00 87.38 96 MET A O 1
ATOM 763 N N . ALA A 1 97 ? 7.251 -7.139 -15.740 1.00 87.06 97 ALA A N 1
ATOM 764 C CA . ALA A 1 97 ? 7.992 -8.199 -15.061 1.00 87.06 97 ALA A CA 1
ATOM 765 C C . ALA A 1 97 ? 7.904 -8.077 -13.533 1.00 87.06 97 ALA A C 1
ATOM 767 O O . ALA A 1 97 ? 7.627 -9.058 -12.846 1.00 87.06 97 ALA A O 1
ATOM 768 N N . THR A 1 98 ? 8.117 -6.880 -12.978 1.00 88.69 98 THR A N 1
ATOM 769 C CA . THR A 1 98 ? 7.984 -6.672 -11.528 1.00 88.69 98 THR A CA 1
ATOM 770 C C . THR A 1 98 ? 6.532 -6.745 -11.078 1.00 88.69 98 THR A C 1
ATOM 772 O O . THR A 1 98 ? 6.281 -7.330 -10.023 1.00 88.69 98 THR A O 1
ATOM 775 N N . ARG A 1 99 ? 5.587 -6.257 -11.894 1.00 91.12 99 ARG A N 1
ATOM 776 C CA . ARG A 1 99 ? 4.150 -6.414 -11.643 1.00 91.12 99 ARG A CA 1
ATOM 777 C C . ARG A 1 99 ? 3.771 -7.885 -11.492 1.00 91.12 99 ARG A C 1
ATOM 779 O O . ARG A 1 99 ? 3.165 -8.238 -10.487 1.00 91.12 99 ARG A O 1
ATOM 786 N N . HIS A 1 100 ? 4.178 -8.723 -12.446 1.00 89.06 100 HIS A N 1
ATOM 787 C CA . HIS A 1 100 ? 3.903 -10.160 -12.450 1.00 89.06 100 HIS A CA 1
ATOM 788 C C . HIS A 1 100 ? 4.419 -10.850 -11.180 1.00 89.06 100 HIS A C 1
ATOM 790 O O . HIS A 1 100 ? 3.728 -11.659 -10.567 1.00 89.06 100 HIS A O 1
ATOM 796 N N . ILE A 1 101 ? 5.629 -10.499 -10.732 1.00 89.06 101 ILE A N 1
ATOM 797 C CA . ILE A 1 101 ? 6.199 -11.112 -9.529 1.00 89.06 101 ILE A CA 1
ATOM 798 C C . ILE A 1 101 ? 5.376 -10.769 -8.284 1.00 89.06 101 ILE A C 1
ATOM 800 O O . ILE A 1 101 ? 5.091 -11.657 -7.487 1.00 89.06 101 ILE A O 1
ATOM 804 N N . TYR A 1 102 ? 5.022 -9.503 -8.075 1.00 92.00 102 TYR A N 1
ATOM 805 C CA . TYR A 1 102 ? 4.319 -9.117 -6.853 1.00 92.00 102 TYR A CA 1
ATOM 806 C C . TYR A 1 102 ? 2.845 -9.515 -6.875 1.00 92.00 102 TYR A C 1
ATOM 808 O O . TYR A 1 102 ? 2.380 -10.143 -5.922 1.00 92.00 102 TYR A O 1
ATOM 816 N N . HIS A 1 103 ? 2.135 -9.217 -7.960 1.00 91.50 103 HIS A N 1
ATOM 817 C CA . HIS A 1 103 ? 0.706 -9.475 -8.058 1.00 91.50 103 HIS A CA 1
ATOM 818 C C . HIS A 1 103 ? 0.430 -10.968 -8.247 1.00 91.50 103 HIS A C 1
ATOM 820 O O . HIS A 1 103 ? -0.146 -11.609 -7.368 1.00 91.50 103 HIS A O 1
ATOM 826 N N . ASP A 1 104 ? 0.920 -11.541 -9.348 1.00 84.25 104 ASP A N 1
ATOM 827 C CA . ASP A 1 104 ? 0.520 -12.885 -9.771 1.00 84.25 104 ASP A CA 1
ATOM 828 C C . ASP A 1 104 ? 1.204 -13.982 -8.946 1.00 84.25 104 ASP A C 1
ATOM 830 O O . ASP A 1 104 ? 0.585 -14.997 -8.630 1.00 84.25 104 ASP A O 1
ATOM 834 N N . LEU A 1 105 ? 2.482 -13.801 -8.584 1.00 82.81 105 LEU A N 1
ATOM 835 C CA . LEU A 1 105 ? 3.249 -14.842 -7.881 1.00 82.81 105 LEU A CA 1
ATOM 836 C C . LEU A 1 105 ? 3.241 -14.695 -6.358 1.00 82.81 105 LEU A C 1
ATOM 838 O O . LEU A 1 105 ? 3.310 -15.698 -5.646 1.00 82.81 105 LEU A O 1
ATOM 842 N N . LEU A 1 106 ? 3.212 -13.465 -5.842 1.00 86.56 106 LEU A N 1
ATOM 843 C CA . LEU A 1 106 ? 3.306 -13.205 -4.403 1.00 86.56 106 LEU A CA 1
ATOM 844 C C . LEU A 1 106 ? 1.986 -12.749 -3.784 1.00 86.56 106 LEU A C 1
ATOM 846 O O . LEU A 1 106 ? 1.939 -12.584 -2.563 1.00 86.56 106 LEU A O 1
ATOM 850 N N . GLY A 1 107 ? 0.919 -12.593 -4.571 1.00 84.88 107 GLY A N 1
ATOM 851 C CA . GLY A 1 107 ? -0.414 -12.249 -4.081 1.00 84.88 107 GLY A CA 1
ATOM 852 C C . GLY A 1 107 ? -0.446 -10.889 -3.394 1.00 84.88 107 GLY A C 1
ATOM 853 O O . GLY A 1 107 ? -0.952 -10.781 -2.276 1.00 84.88 107 GLY A O 1
ATOM 854 N N . PHE A 1 108 ? 0.205 -9.892 -3.989 1.00 90.06 108 PHE A N 1
ATOM 855 C CA . PHE A 1 108 ? -0.057 -8.495 -3.667 1.00 90.06 108 PHE A CA 1
ATOM 856 C C . PHE A 1 108 ? -1.333 -8.060 -4.392 1.00 90.06 108 PHE A C 1
ATOM 858 O O . PHE A 1 108 ? -1.583 -8.455 -5.530 1.00 90.06 108 PHE A O 1
ATO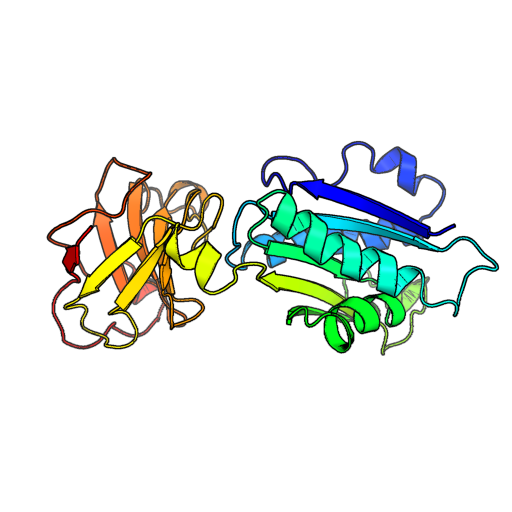M 865 N N . GLU A 1 109 ? -2.130 -7.219 -3.755 1.00 86.94 109 GLU A N 1
ATOM 866 C CA . GLU A 1 109 ? -3.303 -6.594 -4.354 1.00 86.94 109 GLU A CA 1
ATOM 867 C C . GLU A 1 109 ? -2.895 -5.315 -5.077 1.00 86.94 109 GLU A C 1
ATOM 869 O O . GLU A 1 109 ? -2.108 -4.529 -4.546 1.00 86.94 109 GLU A O 1
ATOM 874 N N . ILE A 1 110 ? -3.438 -5.091 -6.275 1.00 86.69 110 ILE A N 1
ATOM 875 C CA . ILE A 1 110 ? -3.270 -3.821 -6.983 1.00 86.69 110 ILE A CA 1
ATOM 876 C C . ILE A 1 110 ? -4.232 -2.811 -6.357 1.00 86.69 110 ILE A C 1
ATOM 878 O O . ILE A 1 110 ? -5.446 -2.991 -6.420 1.00 86.69 110 ILE A O 1
ATOM 882 N N . LEU A 1 111 ? -3.687 -1.755 -5.759 1.00 77.75 111 LEU A N 1
ATOM 883 C CA . LEU A 1 111 ? -4.481 -0.669 -5.186 1.00 77.75 111 LEU A CA 1
ATOM 884 C C . LEU A 1 111 ? -4.855 0.381 -6.234 1.00 77.75 111 LEU A C 1
ATOM 886 O O . LEU A 1 111 ? -5.952 0.921 -6.186 1.00 77.75 111 LEU A O 1
ATOM 890 N N . GLU A 1 112 ? -3.936 0.665 -7.156 1.00 77.69 112 GLU A N 1
ATOM 891 C CA . GLU A 1 112 ? -4.073 1.689 -8.193 1.00 77.69 112 GLU A CA 1
ATOM 892 C C . GLU A 1 112 ? -3.235 1.272 -9.413 1.00 77.69 112 GLU A C 1
ATOM 894 O O . GLU A 1 112 ? -2.153 0.691 -9.267 1.00 77.69 112 GLU A O 1
ATOM 899 N N . GLU A 1 113 ? -3.708 1.597 -10.614 1.00 86.19 113 GLU A N 1
ATOM 900 C CA . GLU A 1 113 ? -3.006 1.388 -11.884 1.00 86.19 113 GLU A CA 1
ATOM 901 C C . GLU A 1 113 ? -3.100 2.663 -12.730 1.00 86.19 113 GLU A C 1
ATOM 903 O O . GLU A 1 113 ? -4.132 3.331 -12.754 1.00 86.19 113 GLU A O 1
ATOM 908 N N . SER A 1 114 ? -2.017 3.012 -13.422 1.00 85.00 114 SER A N 1
ATOM 909 C CA . SER A 1 114 ? -1.990 4.110 -14.389 1.00 85.00 114 SER A CA 1
ATOM 910 C C . SER A 1 114 ? -1.166 3.705 -15.598 1.00 85.00 114 SER A C 1
ATOM 912 O O . SER A 1 114 ? -0.065 3.174 -15.451 1.00 85.00 114 SER A O 1
ATOM 914 N N . LYS A 1 115 ? -1.662 3.985 -16.802 1.00 88.75 115 LYS A N 1
ATOM 915 C CA . LYS A 1 115 ? -0.860 3.834 -18.016 1.00 88.75 115 LYS A CA 1
ATOM 916 C C . LYS A 1 115 ? 0.173 4.943 -18.094 1.00 88.75 115 LYS A C 1
ATOM 918 O O . LYS A 1 115 ? -0.116 6.092 -17.762 1.00 88.75 115 LYS A O 1
ATOM 923 N N . TYR A 1 116 ? 1.356 4.604 -18.591 1.00 87.94 116 TYR A N 1
ATOM 924 C CA . TYR A 1 116 ? 2.407 5.593 -18.814 1.00 87.94 116 TYR A CA 1
ATOM 925 C C . TYR A 1 116 ? 1.973 6.664 -19.817 1.00 87.94 116 TYR A C 1
ATOM 927 O O . TYR A 1 116 ? 2.147 7.853 -19.570 1.00 87.94 116 TYR A O 1
ATOM 935 N N . VAL A 1 117 ? 1.360 6.245 -20.924 1.00 91.75 117 VAL A N 1
ATOM 936 C CA . VAL A 1 117 ? 0.957 7.132 -22.026 1.00 91.75 117 VAL A CA 1
ATOM 937 C C . VAL A 1 117 ? -0.156 8.120 -21.660 1.00 91.75 117 VAL A C 1
ATOM 939 O O . VAL A 1 117 ? -0.268 9.173 -22.287 1.00 91.75 117 VAL A O 1
ATOM 942 N N . ASP A 1 118 ? -0.942 7.814 -20.626 1.00 90.50 118 ASP A N 1
ATOM 943 C CA . ASP A 1 118 ? -2.044 8.665 -20.166 1.00 90.50 118 ASP A CA 1
ATOM 944 C C . ASP A 1 118 ? -1.577 9.731 -19.167 1.00 90.50 118 ASP A C 1
ATOM 946 O O . ASP A 1 118 ? -2.291 10.702 -18.911 1.00 90.50 118 ASP A O 1
ATOM 950 N N . TRP A 1 119 ? -0.377 9.582 -18.598 1.00 87.69 119 TRP A N 1
ATOM 951 C CA . TRP A 1 119 ? 0.127 10.535 -17.620 1.00 87.69 119 TRP A CA 1
ATOM 952 C C . TRP A 1 119 ? 0.461 11.881 -18.262 1.00 87.69 119 TRP A C 1
ATOM 954 O O . TRP A 1 119 ? 1.139 11.949 -19.291 1.00 87.69 119 TRP A O 1
ATOM 964 N N . GLN A 1 120 ? -0.001 12.946 -17.610 1.00 88.62 120 GLN A N 1
ATOM 965 C CA . GLN A 1 120 ? 0.298 14.327 -17.950 1.00 88.62 120 GLN A CA 1
ATOM 966 C C . GLN A 1 120 ? 1.234 14.914 -16.889 1.00 88.62 120 GLN A C 1
ATOM 968 O O . GLN A 1 120 ? 0.936 14.867 -15.694 1.00 88.62 120 GLN A O 1
ATOM 973 N N . ALA A 1 121 ? 2.362 15.462 -17.328 1.00 85.69 121 ALA A N 1
ATOM 974 C CA . ALA A 1 121 ? 3.292 16.185 -16.475 1.00 85.69 121 ALA A CA 1
ATOM 975 C C . ALA A 1 121 ? 2.682 17.520 -15.995 1.00 85.69 121 ALA A C 1
ATOM 977 O O . ALA A 1 121 ? 1.747 18.029 -16.619 1.00 85.69 121 ALA A O 1
ATOM 978 N N . PRO A 1 122 ? 3.216 18.143 -14.924 1.00 83.06 122 PRO A N 1
ATOM 979 C CA . PRO A 1 122 ? 2.698 19.418 -14.409 1.00 83.06 122 PRO A CA 1
ATOM 980 C C . PRO A 1 122 ? 2.690 20.567 -15.430 1.00 83.06 122 PRO A C 1
ATOM 982 O O . PRO A 1 122 ? 1.892 21.492 -15.317 1.00 83.06 122 PRO A O 1
ATOM 985 N N . ASP A 1 123 ? 3.562 20.502 -16.437 1.00 86.69 123 ASP A N 1
ATOM 986 C CA . ASP A 1 123 ? 3.640 21.451 -17.554 1.00 86.69 123 ASP A CA 1
ATOM 987 C C . ASP A 1 123 ? 2.590 21.195 -18.661 1.00 86.69 123 ASP A C 1
ATOM 989 O O . ASP A 1 123 ? 2.558 21.906 -19.665 1.00 86.69 123 ASP A O 1
ATOM 993 N N . GLY A 1 124 ? 1.721 20.192 -18.488 1.00 89.94 124 GLY A N 1
ATOM 994 C CA . GLY A 1 124 ? 0.674 19.811 -19.434 1.00 89.94 124 GLY A CA 1
ATOM 995 C C . GLY A 1 124 ? 1.125 18.843 -20.535 1.00 89.94 124 GLY A C 1
ATOM 996 O O . GLY A 1 124 ? 0.293 18.420 -21.342 1.00 89.94 124 GLY A O 1
ATOM 997 N N . THR A 1 125 ? 2.407 18.472 -20.587 1.00 91.81 125 THR A N 1
ATOM 998 C CA . THR A 1 125 ? 2.945 17.559 -21.609 1.00 91.81 125 THR A CA 1
ATOM 999 C C . THR A 1 125 ? 2.697 16.086 -21.272 1.00 91.81 125 THR A C 1
ATOM 1001 O O . THR A 1 125 ? 2.466 15.730 -20.119 1.00 91.81 125 THR A O 1
ATOM 1004 N N . HIS A 1 126 ? 2.770 15.203 -22.275 1.00 92.12 126 HIS A N 1
ATOM 1005 C CA . HIS A 1 126 ? 2.708 13.747 -22.088 1.00 92.12 126 HIS A CA 1
ATOM 1006 C C . HIS A 1 126 ? 4.037 13.095 -22.491 1.00 92.12 126 HIS A C 1
ATOM 1008 O O . HIS A 1 126 ? 4.123 12.460 -23.544 1.00 92.12 126 HIS A O 1
ATOM 1014 N N . PRO A 1 127 ? 5.104 13.227 -21.686 1.00 90.25 127 PRO A N 1
ATOM 1015 C CA . PRO A 1 127 ? 6.447 12.834 -22.112 1.00 90.25 127 PRO A CA 1
ATOM 1016 C C . PRO A 1 127 ? 6.558 11.334 -22.408 1.00 90.25 127 PRO A C 1
ATOM 1018 O O . PRO A 1 127 ? 7.232 10.940 -23.354 1.00 90.25 127 PRO A O 1
ATOM 1021 N N . PHE A 1 128 ? 5.851 10.470 -21.675 1.00 90.25 128 PHE A N 1
ATOM 1022 C CA . PHE A 1 128 ? 5.886 9.032 -21.955 1.00 90.25 128 PHE A CA 1
ATOM 1023 C C . PHE A 1 128 ? 5.239 8.653 -23.287 1.00 90.25 128 PHE A C 1
ATOM 1025 O O . PHE A 1 128 ? 5.690 7.700 -23.916 1.00 90.25 128 PHE A O 1
ATOM 1032 N N . ARG A 1 129 ? 4.225 9.401 -23.732 1.00 93.31 129 ARG A N 1
ATOM 1033 C CA . ARG A 1 129 ? 3.565 9.188 -25.024 1.00 93.31 129 ARG A CA 1
ATOM 1034 C C . ARG A 1 129 ? 4.342 9.846 -26.160 1.00 93.31 129 ARG A C 1
ATOM 1036 O O . ARG A 1 129 ? 4.655 9.200 -27.154 1.00 93.31 129 ARG A O 1
ATOM 1043 N N . ASP A 1 130 ? 4.665 11.124 -25.992 1.00 93.75 130 ASP A N 1
ATOM 1044 C CA . ASP A 1 130 ? 5.094 11.988 -27.090 1.00 93.75 130 ASP A CA 1
ATOM 1045 C C . ASP A 1 130 ? 6.625 11.966 -27.283 1.00 93.75 130 ASP A C 1
ATOM 1047 O O . ASP A 1 130 ? 7.106 11.960 -28.418 1.00 93.75 130 ASP A O 1
ATOM 1051 N N . GLU A 1 131 ? 7.397 11.893 -26.192 1.00 92.31 131 GLU A N 1
ATOM 1052 C CA . GLU A 1 131 ? 8.869 11.911 -26.213 1.00 92.31 131 GLU A CA 1
ATOM 1053 C C . GLU A 1 131 ? 9.456 10.494 -26.173 1.00 92.31 131 GLU A C 1
ATOM 1055 O O . GLU A 1 131 ? 10.163 10.083 -27.095 1.00 92.31 131 GLU A O 1
ATOM 1060 N N . PHE A 1 132 ? 9.131 9.722 -25.131 1.00 89.44 132 PHE A N 1
ATOM 1061 C CA . PHE A 1 132 ? 9.692 8.383 -24.921 1.00 89.44 132 PHE A CA 1
ATOM 1062 C C . PHE A 1 132 ? 8.982 7.285 -25.712 1.00 89.44 132 PHE A C 1
ATOM 1064 O 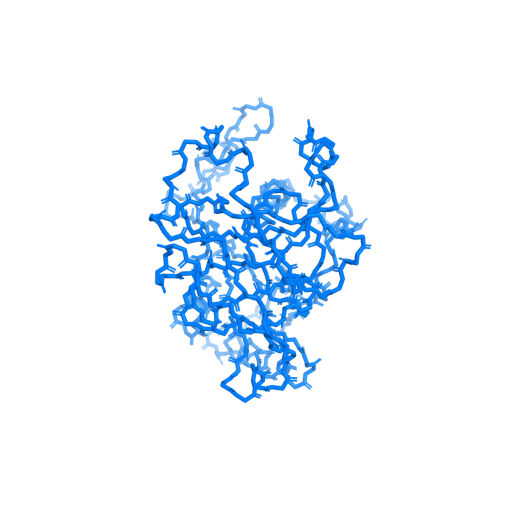O . PHE A 1 132 ? 9.531 6.191 -25.834 1.00 89.44 132 PHE A O 1
ATOM 1071 N N . LYS A 1 133 ? 7.789 7.569 -26.255 1.00 91.62 133 LYS A N 1
ATOM 1072 C CA . LYS A 1 133 ? 6.992 6.643 -27.078 1.00 91.62 133 LYS A CA 1
ATOM 1073 C C . LYS A 1 133 ? 6.841 5.265 -26.427 1.00 91.62 133 LYS A C 1
ATOM 1075 O O . LYS A 1 133 ? 7.086 4.233 -27.053 1.00 91.62 133 LYS A O 1
ATOM 1080 N N . MET A 1 134 ? 6.493 5.265 -25.143 1.00 88.69 134 MET A N 1
ATOM 1081 C CA . MET A 1 134 ? 6.264 4.047 -24.375 1.00 88.69 134 MET A CA 1
ATOM 1082 C C . MET A 1 134 ? 5.076 3.261 -24.952 1.00 88.69 134 MET A C 1
ATOM 1084 O O . MET A 1 134 ? 4.140 3.872 -25.468 1.00 88.69 134 MET A O 1
ATOM 1088 N N . PRO A 1 135 ? 5.084 1.922 -24.852 1.00 90.25 135 PRO A N 1
ATOM 1089 C CA . PRO A 1 135 ? 3.945 1.099 -25.249 1.00 90.25 135 PRO A CA 1
ATOM 1090 C C . PRO A 1 135 ? 2.663 1.417 -24.461 1.00 90.25 135 PRO A C 1
ATOM 1092 O O . PRO A 1 135 ? 2.719 1.692 -23.261 1.00 90.25 135 PRO A O 1
ATOM 1095 N N . ASP A 1 136 ? 1.504 1.299 -25.118 1.00 88.25 136 ASP A N 1
ATOM 1096 C CA . ASP A 1 136 ? 0.181 1.572 -24.524 1.00 88.25 136 ASP A CA 1
ATOM 1097 C C . ASP A 1 136 ? -0.220 0.584 -23.414 1.00 88.25 136 ASP A C 1
ATOM 1099 O O . ASP A 1 136 ? -1.103 0.872 -22.599 1.00 88.25 136 ASP A O 1
ATOM 1103 N N . ASP A 1 137 ? 0.388 -0.602 -23.401 1.00 87.38 137 ASP A N 1
ATOM 1104 C CA . ASP A 1 137 ? 0.158 -1.661 -22.417 1.00 87.38 137 ASP A CA 1
ATOM 1105 C C . ASP A 1 137 ? 1.081 -1.551 -21.196 1.00 87.38 137 ASP A C 1
ATOM 1107 O O . ASP A 1 137 ? 0.896 -2.273 -20.211 1.00 87.38 137 ASP A O 1
ATOM 1111 N N . LEU A 1 138 ? 2.054 -0.634 -21.222 1.00 87.94 138 LEU A N 1
ATOM 1112 C CA . LEU A 1 138 ? 2.934 -0.417 -20.089 1.00 87.94 138 LEU A CA 1
ATOM 1113 C C . LEU A 1 138 ? 2.206 0.390 -19.009 1.00 87.94 138 LEU A C 1
ATOM 1115 O O . LEU A 1 138 ? 1.767 1.526 -19.218 1.00 87.94 138 LEU A O 1
ATOM 1119 N N . VAL A 1 139 ? 2.131 -0.200 -17.818 1.00 87.81 139 VAL A N 1
ATOM 1120 C CA . VAL A 1 139 ? 1.454 0.388 -16.662 1.00 87.81 139 VAL A CA 1
ATOM 1121 C C . VAL A 1 139 ? 2.372 0.525 -15.458 1.00 87.81 139 VAL A C 1
ATOM 1123 O O . VAL A 1 139 ? 3.253 -0.301 -15.207 1.00 87.81 139 VAL A O 1
ATOM 1126 N N . PHE A 1 140 ? 2.101 1.565 -14.684 1.00 85.31 140 PHE A N 1
ATOM 1127 C CA . PHE A 1 140 ? 2.577 1.748 -13.328 1.00 85.31 140 PHE A CA 1
ATOM 1128 C C . PHE A 1 140 ? 1.512 1.233 -12.354 1.00 85.31 140 PHE A C 1
ATOM 1130 O O . PHE A 1 140 ? 0.344 1.604 -12.480 1.00 85.31 140 PHE A O 1
ATOM 1137 N N . THR A 1 141 ? 1.883 0.397 -11.381 1.00 86.06 141 THR A N 1
ATOM 1138 C CA . THR A 1 141 ? 0.916 -0.134 -10.395 1.00 86.06 141 THR A CA 1
ATOM 1139 C C . THR A 1 141 ? 1.374 0.034 -8.959 1.00 86.06 141 THR A C 1
ATOM 1141 O O . THR A 1 141 ? 2.562 -0.144 -8.671 1.00 86.06 141 THR A O 1
ATOM 1144 N N . CYS A 1 142 ? 0.413 0.294 -8.064 1.00 82.31 142 CYS A N 1
ATOM 1145 C CA . CYS A 1 142 ? 0.597 0.286 -6.610 1.00 82.31 142 CYS A CA 1
ATOM 1146 C C . CYS A 1 142 ? 0.181 -1.066 -6.134 1.00 82.31 142 CYS A C 1
ATOM 1148 O O . CYS A 1 142 ? -0.945 -1.478 -6.416 1.00 82.31 142 CYS A O 1
ATOM 1150 N N . GLN A 1 143 ? 1.051 -1.729 -5.396 1.00 87.38 143 GLN A N 1
ATOM 1151 C CA . GLN A 1 143 ? 0.726 -3.037 -4.889 1.00 87.38 143 GLN A CA 1
ATOM 1152 C C . GLN A 1 143 ? 0.937 -3.094 -3.392 1.00 87.38 143 GLN A C 1
ATOM 1154 O O . GLN A 1 143 ? 1.945 -2.615 -2.870 1.00 87.38 143 GLN A O 1
ATOM 1159 N N . HIS A 1 144 ? -0.020 -3.705 -2.711 1.00 85.50 144 HIS A N 1
ATOM 1160 C CA . HIS A 1 144 ? -0.026 -3.861 -1.269 1.00 85.50 144 HIS A CA 1
ATOM 1161 C C . HIS A 1 144 ? -0.169 -5.327 -0.898 1.00 85.50 144 HIS A C 1
ATOM 1163 O O . HIS A 1 144 ? -0.887 -6.086 -1.545 1.00 85.50 144 HIS A O 1
ATOM 1169 N N . LYS A 1 145 ? 0.503 -5.725 0.176 1.00 86.75 145 LYS A N 1
ATOM 1170 C CA . LYS A 1 145 ? 0.303 -7.029 0.785 1.00 86.75 145 LYS A CA 1
ATOM 1171 C C . LYS A 1 145 ? 0.076 -6.875 2.274 1.00 86.75 145 LYS A C 1
ATOM 1173 O O . LYS A 1 145 ? 0.970 -6.419 2.985 1.00 86.75 145 LYS A O 1
ATOM 1178 N N . ASP A 1 146 ? -1.082 -7.342 2.726 1.00 82.69 146 ASP A N 1
ATOM 1179 C CA . ASP A 1 146 ? -1.334 -7.573 4.142 1.00 82.69 146 ASP A CA 1
ATOM 1180 C C . ASP A 1 146 ? -0.469 -8.752 4.617 1.00 82.69 146 ASP A C 1
ATOM 1182 O O . ASP A 1 146 ? -0.439 -9.833 4.011 1.00 82.69 146 ASP A O 1
ATOM 1186 N N . LEU A 1 147 ? 0.311 -8.513 5.667 1.00 81.44 147 LEU A N 1
ATOM 1187 C CA . LEU A 1 147 ? 1.185 -9.508 6.266 1.00 81.44 147 LEU A CA 1
ATOM 1188 C C . LEU A 1 147 ? 0.611 -10.125 7.542 1.00 81.44 147 LEU A C 1
ATOM 1190 O O . LEU A 1 147 ? 1.185 -11.121 8.004 1.00 81.44 147 LEU A O 1
ATOM 1194 N N . ARG A 1 148 ? -0.502 -9.610 8.074 1.00 74.69 148 ARG A N 1
ATOM 1195 C CA . ARG A 1 148 ? -1.196 -10.190 9.225 1.00 74.69 148 ARG A CA 1
ATOM 1196 C C . ARG A 1 148 ? -1.607 -11.620 8.873 1.00 74.69 148 ARG A C 1
ATOM 1198 O O . ARG A 1 148 ? -2.223 -11.879 7.843 1.00 74.69 148 ARG A O 1
ATOM 1205 N N . ASP A 1 149 ? -1.197 -12.581 9.690 1.00 62.56 149 ASP A N 1
ATOM 1206 C CA . ASP A 1 149 ? -1.923 -13.843 9.781 1.00 62.56 149 ASP A CA 1
ATOM 1207 C C . ASP A 1 149 ? -3.062 -13.675 10.803 1.00 62.56 149 ASP A C 1
ATOM 1209 O O . ASP A 1 149 ? -3.119 -12.683 11.535 1.00 62.56 149 ASP A O 1
ATOM 1213 N N . GLU A 1 150 ? -3.965 -14.653 10.893 1.00 46.78 150 GLU A N 1
ATOM 1214 C CA . GLU A 1 150 ? -5.019 -14.663 11.920 1.00 46.78 150 GLU A CA 1
ATOM 1215 C C . GLU A 1 150 ? -4.446 -14.536 13.353 1.00 46.78 150 GLU A C 1
ATOM 1217 O O . GLU A 1 150 ? -5.136 -14.075 14.259 1.00 46.78 150 GLU A O 1
ATOM 1222 N N . ARG A 1 151 ? -3.168 -14.896 13.571 1.00 39.53 151 ARG A N 1
ATOM 1223 C CA . ARG A 1 151 ? -2.489 -14.851 14.880 1.00 39.53 151 ARG A CA 1
ATOM 1224 C C . ARG A 1 151 ? -1.904 -13.477 15.225 1.00 39.53 151 ARG A C 1
ATOM 1226 O O . ARG A 1 151 ? -1.887 -13.110 16.394 1.00 39.53 151 ARG A O 1
ATOM 1233 N N . GLY A 1 152 ? -1.439 -12.715 14.242 1.00 47.59 152 GLY A N 1
ATOM 1234 C CA . GLY A 1 152 ? -0.901 -11.366 14.399 1.00 47.59 152 GLY A CA 1
ATOM 1235 C C . GLY A 1 152 ? -2.005 -10.348 14.653 1.00 47.59 152 GLY A C 1
ATOM 1236 O O . GLY A 1 152 ? -1.846 -9.484 15.507 1.00 47.59 152 GLY A O 1
ATOM 1237 N N . ALA A 1 153 ? -3.160 -10.512 13.999 1.00 50.56 153 ALA A N 1
ATOM 1238 C CA . ALA A 1 153 ? -4.361 -9.729 14.298 1.00 50.56 153 ALA A CA 1
ATOM 1239 C C . ALA A 1 153 ? -4.927 -10.019 15.705 1.00 50.56 153 ALA A C 1
ATOM 1241 O O . ALA A 1 153 ? -5.473 -9.124 16.346 1.00 50.56 153 ALA A O 1
ATOM 1242 N N . ALA A 1 154 ? -4.767 -11.247 16.214 1.00 51.66 154 ALA A N 1
ATOM 1243 C CA . ALA A 1 154 ? -5.265 -11.640 17.535 1.00 51.66 154 ALA A CA 1
ATOM 1244 C C . ALA A 1 154 ? -4.511 -10.996 18.717 1.00 51.66 154 ALA A C 1
ATOM 1246 O O . ALA A 1 154 ? -5.079 -10.890 19.798 1.00 51.66 154 ALA A O 1
ATOM 1247 N N . ASN A 1 155 ? -3.258 -10.564 18.524 1.00 61.03 155 ASN A N 1
ATOM 1248 C CA . ASN A 1 155 ? -2.443 -9.943 19.580 1.00 61.03 155 ASN A CA 1
ATOM 1249 C C . ASN A 1 155 ? -2.512 -8.409 19.595 1.00 61.03 155 ASN A C 1
ATOM 1251 O O . ASN A 1 155 ? -1.954 -7.780 20.494 1.00 61.03 155 ASN A O 1
ATOM 1255 N N . LEU A 1 156 ? -3.137 -7.801 18.589 1.00 69.69 156 LEU A N 1
ATOM 1256 C CA . LEU A 1 156 ? -3.330 -6.356 18.543 1.00 69.69 156 LEU A CA 1
ATOM 1257 C C . LEU A 1 156 ? -4.529 -5.969 19.421 1.00 69.69 156 LEU A C 1
ATOM 1259 O O . LEU A 1 156 ? -5.469 -6.761 19.520 1.00 69.69 156 LEU A O 1
ATOM 1263 N N . PRO A 1 157 ? -4.525 -4.773 20.043 1.00 81.69 157 PRO A N 1
ATOM 1264 C CA . PRO A 1 157 ? -5.681 -4.274 20.779 1.00 81.69 157 PRO A CA 1
ATOM 1265 C C . PRO A 1 157 ? -6.953 -4.358 19.935 1.00 81.69 157 PRO A C 1
ATOM 1267 O O . PRO A 1 157 ? -6.925 -4.070 18.735 1.00 81.69 157 PRO A O 1
ATOM 1270 N N . GLN A 1 158 ? -8.061 -4.753 20.558 1.00 86.31 158 GLN A N 1
ATOM 1271 C CA . GLN A 1 158 ? -9.354 -4.884 19.896 1.00 86.31 158 GLN A CA 1
ATOM 1272 C C . GLN A 1 158 ? -10.395 -4.047 20.622 1.00 86.31 158 GLN A C 1
ATOM 1274 O O . GLN A 1 158 ? -10.318 -3.880 21.832 1.00 86.31 158 GLN A O 1
ATOM 1279 N N . VAL A 1 159 ? -11.356 -3.524 19.871 1.00 87.25 159 VAL A N 1
ATOM 1280 C CA . VAL A 1 159 ? -12.583 -2.964 20.429 1.00 87.25 159 VAL A CA 1
ATOM 1281 C C . VAL A 1 159 ? -13.775 -3.557 19.706 1.00 87.25 159 VAL A C 1
ATOM 1283 O O . VAL A 1 159 ? -13.724 -3.854 18.509 1.00 87.25 159 VAL A O 1
ATOM 1286 N N . ARG A 1 160 ? -14.876 -3.732 20.425 1.00 89.00 160 ARG A N 1
ATOM 1287 C CA . ARG A 1 160 ? -16.146 -4.157 19.848 1.00 89.00 160 ARG A CA 1
ATOM 1288 C C . ARG A 1 160 ? -17.029 -2.942 19.626 1.00 89.00 160 ARG A C 1
ATOM 1290 O O . ARG A 1 160 ? -17.407 -2.273 20.578 1.00 89.00 160 ARG A O 1
ATOM 1297 N N . VAL A 1 161 ? -17.420 -2.717 18.377 1.00 87.62 161 VAL A N 1
ATOM 1298 C CA . VAL A 1 161 ? -18.475 -1.770 18.009 1.00 87.62 161 VAL A CA 1
ATOM 1299 C C . VAL A 1 161 ? -19.794 -2.526 17.919 1.00 87.62 161 VAL A C 1
ATOM 1301 O O . VAL A 1 161 ? -19.906 -3.536 17.221 1.00 87.62 161 VAL A O 1
ATOM 1304 N N . SER A 1 162 ? -20.811 -2.046 18.621 1.00 87.00 162 SER A N 1
ATOM 1305 C CA . SER A 1 162 ? -22.155 -2.618 18.593 1.00 87.00 162 SER A CA 1
ATOM 1306 C C . SER A 1 162 ? -23.224 -1.530 18.598 1.00 87.00 162 SER A C 1
ATOM 1308 O O . SER A 1 162 ? -22.956 -0.379 18.917 1.00 87.00 162 SER A O 1
ATOM 1310 N N . GLY A 1 163 ? -24.460 -1.872 18.233 1.00 78.69 163 GLY A N 1
ATOM 1311 C CA . GLY A 1 163 ? -25.585 -0.935 18.292 1.00 78.69 163 GLY A CA 1
ATOM 1312 C C . GLY A 1 163 ? -25.590 0.166 17.228 1.00 78.69 163 GLY A C 1
ATOM 1313 O O . GLY A 1 163 ? -26.581 0.882 17.162 1.00 78.69 163 GLY A O 1
ATOM 1314 N N . ALA A 1 164 ? -24.567 0.257 16.368 1.00 76.94 164 ALA A N 1
ATOM 1315 C CA . ALA A 1 164 ? -24.591 1.133 15.202 1.00 76.94 164 ALA A CA 1
ATOM 1316 C C . ALA A 1 164 ? -25.791 0.772 14.318 1.00 76.94 164 ALA A C 1
ATOM 1318 O O . ALA A 1 164 ? -26.070 -0.416 14.112 1.00 76.94 164 ALA A O 1
ATOM 1319 N N . GLY A 1 165 ? -26.448 1.764 13.719 1.00 68.88 165 GLY A N 1
ATOM 1320 C CA . GLY A 1 165 ? -27.581 1.558 12.811 1.00 68.88 165 GLY A CA 1
ATOM 1321 C C . GLY A 1 165 ? -27.304 0.733 11.549 1.00 68.88 165 GLY A C 1
ATOM 1322 O O . GLY A 1 165 ? -28.237 0.414 10.816 1.00 68.88 165 GLY A O 1
ATOM 1323 N N . SER A 1 166 ? -26.059 0.300 11.326 1.00 74.31 166 SER A N 1
ATOM 1324 C CA . SER A 1 166 ? -25.670 -0.611 10.251 1.00 74.31 166 SER A CA 1
ATOM 1325 C C . SER A 1 166 ? -24.980 -1.867 10.786 1.00 74.31 166 SER A C 1
ATOM 1327 O O . SER A 1 166 ? -23.995 -1.796 11.520 1.00 74.31 166 SER A O 1
ATOM 1329 N N . LYS A 1 167 ? -25.444 -3.047 10.352 1.00 77.56 167 LYS A N 1
ATOM 1330 C CA . LYS A 1 167 ? -24.779 -4.333 10.639 1.00 77.56 167 LYS A CA 1
ATOM 1331 C C . LYS A 1 167 ? -23.390 -4.446 10.003 1.00 77.56 167 LYS A C 1
ATOM 1333 O O . LYS A 1 167 ? -22.595 -5.232 10.490 1.00 77.56 167 LYS A O 1
ATOM 1338 N N . GLU A 1 168 ? -23.108 -3.673 8.954 1.00 80.31 168 GLU A N 1
ATOM 1339 C CA . GLU A 1 168 ? -21.796 -3.639 8.283 1.00 80.31 168 GLU A CA 1
ATOM 1340 C C . GLU A 1 168 ? -20.732 -2.902 9.113 1.00 80.31 168 GLU A C 1
ATOM 1342 O O . GLU A 1 168 ? -19.544 -3.037 8.855 1.00 80.31 168 GLU A O 1
ATOM 1347 N N . VAL A 1 169 ? -21.173 -2.116 10.098 1.00 80.94 169 VAL A N 1
ATOM 1348 C CA . VAL A 1 169 ? -20.327 -1.284 10.964 1.00 80.94 169 VAL A CA 1
ATOM 1349 C C . VAL A 1 169 ? -20.160 -1.912 12.357 1.00 80.94 169 VAL A C 1
ATOM 1351 O O . VAL A 1 169 ? -19.237 -1.594 13.095 1.00 80.94 169 VAL A O 1
ATOM 1354 N N . ASN A 1 170 ? -21.056 -2.817 12.745 1.00 85.44 170 ASN A N 1
ATOM 1355 C CA . ASN A 1 170 ? -20.959 -3.525 14.016 1.00 85.44 170 ASN A CA 1
ATOM 1356 C C . ASN A 1 170 ? -20.008 -4.720 13.898 1.00 85.44 170 ASN A C 1
ATOM 1358 O O . ASN A 1 170 ? -20.195 -5.573 13.033 1.00 85.44 170 ASN A O 1
ATOM 1362 N N . GLY A 1 171 ? -19.075 -4.854 14.837 1.00 87.75 171 GLY A N 1
ATOM 1363 C CA . GLY A 1 171 ? -18.142 -5.971 14.877 1.00 87.75 171 GLY A CA 1
ATOM 1364 C C . GLY A 1 171 ? -16.885 -5.666 15.677 1.00 87.75 171 GLY A C 1
ATOM 1365 O O . GLY A 1 171 ? -16.853 -4.752 16.498 1.00 87.75 171 GLY A O 1
ATOM 1366 N N . ILE A 1 172 ? -15.855 -6.481 15.464 1.00 88.12 172 ILE A N 1
ATOM 1367 C CA . ILE A 1 172 ? -14.556 -6.317 16.117 1.00 88.12 172 ILE A CA 1
ATOM 1368 C C . ILE A 1 172 ? -13.663 -5.455 15.237 1.00 88.12 172 ILE A C 1
ATOM 1370 O O . ILE A 1 172 ? -13.447 -5.791 14.070 1.00 88.12 172 ILE A O 1
ATOM 1374 N N . TYR A 1 173 ? -13.121 -4.397 15.824 1.00 86.75 173 TYR A N 1
ATOM 1375 C CA . TYR A 1 173 ? -12.113 -3.533 15.236 1.00 86.75 173 TYR A CA 1
ATOM 1376 C C . TYR A 1 173 ? -10.777 -3.821 15.892 1.00 86.75 173 TYR A C 1
ATOM 1378 O O . TYR A 1 173 ? -10.692 -3.948 17.110 1.00 86.75 173 TYR A O 1
ATOM 1386 N N . VAL A 1 174 ? -9.737 -3.919 15.080 1.00 83.81 174 VAL A N 1
ATOM 1387 C CA . VAL A 1 174 ? -8.379 -4.222 15.526 1.00 83.81 174 VAL A CA 1
ATOM 1388 C C . VAL A 1 174 ? -7.529 -2.978 15.322 1.00 83.81 174 VAL A C 1
ATOM 1390 O O . VAL A 1 174 ? -7.573 -2.391 14.238 1.00 83.81 174 VAL A O 1
ATOM 1393 N N . ARG A 1 175 ? -6.767 -2.564 16.340 1.00 81.81 175 ARG A N 1
ATOM 1394 C CA . ARG A 1 175 ? -5.852 -1.421 16.234 1.00 81.81 175 ARG A CA 1
ATOM 1395 C C . ARG A 1 175 ? -4.826 -1.702 15.154 1.00 81.81 175 ARG A C 1
ATOM 1397 O O . ARG A 1 175 ? -4.232 -2.778 15.096 1.00 81.81 175 ARG A O 1
ATOM 1404 N N . VAL A 1 176 ? -4.588 -0.697 14.335 1.00 72.38 176 VAL A N 1
ATOM 1405 C CA . VAL A 1 176 ? -3.608 -0.693 13.266 1.00 72.38 176 VAL A CA 1
ATOM 1406 C C . VAL A 1 176 ? -2.617 0.435 13.561 1.00 72.38 176 VAL A C 1
ATOM 1408 O O . VAL A 1 176 ? -2.844 1.571 13.138 1.00 72.38 176 VAL A O 1
ATOM 1411 N N . PRO A 1 177 ? -1.520 0.151 14.289 1.00 64.81 177 PRO A N 1
ATOM 1412 C CA . PRO A 1 177 ? -0.473 1.139 14.542 1.00 64.81 177 PRO A CA 1
ATOM 1413 C C . PRO A 1 177 ? 0.018 1.762 13.232 1.00 64.81 177 PRO A C 1
ATOM 1415 O O . PRO A 1 177 ? 0.127 1.073 12.228 1.00 64.81 177 PRO A O 1
ATOM 1418 N N . GLY A 1 178 ? 0.254 3.066 13.177 1.00 58.44 178 GLY A N 1
ATOM 1419 C CA . GLY A 1 178 ? 0.625 3.806 11.967 1.00 58.44 178 GLY A CA 1
ATOM 1420 C C . GLY A 1 178 ? -0.403 3.762 10.827 1.00 58.44 178 GLY A C 1
ATOM 1421 O O . GLY A 1 178 ? -0.138 4.299 9.748 1.00 58.44 178 GLY A O 1
ATOM 1422 N N . GLY A 1 179 ? -1.559 3.125 11.029 1.00 60.97 179 GLY A N 1
ATOM 1423 C CA . GLY A 1 179 ? -2.621 3.066 10.043 1.00 60.97 179 GLY A CA 1
ATOM 1424 C C . GLY A 1 179 ? -3.364 4.385 9.922 1.00 60.97 179 GLY A C 1
ATOM 1425 O O . GLY A 1 179 ? -3.380 5.188 10.849 1.00 60.97 179 GLY A O 1
ATOM 1426 N N . ARG A 1 180 ? -3.976 4.614 8.761 1.00 64.56 180 ARG A N 1
ATOM 1427 C CA . ARG A 1 180 ? -4.815 5.792 8.499 1.00 64.56 180 ARG A CA 1
ATOM 1428 C C . ARG A 1 180 ? -6.211 5.333 8.124 1.00 64.56 180 ARG A C 1
ATOM 1430 O O . ARG A 1 180 ? -6.343 4.370 7.372 1.00 64.56 180 ARG A O 1
ATOM 1437 N N . GLY A 1 181 ? -7.230 6.010 8.645 1.00 63.97 181 GLY A N 1
ATOM 1438 C CA . GLY A 1 181 ? -8.617 5.764 8.263 1.00 63.97 181 GLY A CA 1
ATOM 1439 C C . GLY A 1 181 ? -8.868 6.091 6.788 1.00 63.97 181 GLY A C 1
ATOM 1440 O O . GLY A 1 181 ? -8.024 6.663 6.099 1.00 63.97 181 GLY A O 1
ATOM 1441 N N . SER A 1 182 ? -10.055 5.754 6.286 1.00 64.06 182 SER A N 1
ATOM 1442 C CA . SER A 1 182 ? -10.453 6.075 4.905 1.00 64.06 182 SER A CA 1
ATOM 1443 C C . SER A 1 182 ? -10.744 7.561 4.674 1.00 64.06 182 SER A C 1
ATOM 1445 O O . SER A 1 182 ? -11.031 7.963 3.547 1.00 64.06 182 SER A O 1
ATOM 1447 N N . PHE A 1 183 ? -10.724 8.373 5.729 1.00 65.06 183 PHE A N 1
ATOM 1448 C CA . PHE A 1 183 ? -11.054 9.785 5.673 1.00 65.06 183 PHE A CA 1
ATOM 1449 C C . PHE A 1 183 ? -9.779 10.642 5.538 1.00 65.06 183 PHE A C 1
ATOM 1451 O O . PHE A 1 183 ? -8.827 10.450 6.301 1.00 65.06 183 PHE A O 1
ATOM 1458 N N . PRO A 1 184 ? -9.718 11.591 4.582 1.00 60.28 184 PRO A N 1
ATOM 1459 C CA . PRO A 1 184 ? -8.624 12.556 4.521 1.00 60.28 184 PRO A CA 1
ATOM 1460 C C . PRO A 1 184 ? -8.512 13.303 5.858 1.00 60.28 184 PRO A C 1
ATOM 1462 O O . PRO A 1 184 ? -9.520 13.722 6.405 1.00 60.28 184 PRO A O 1
ATOM 1465 N N . GLY A 1 185 ? -7.309 13.434 6.417 1.00 63.44 185 GLY A N 1
ATOM 1466 C CA . GLY A 1 185 ? -7.124 14.045 7.740 1.00 63.44 185 GLY A CA 1
ATOM 1467 C C . GLY A 1 185 ? -7.275 13.091 8.926 1.00 63.44 185 GLY A C 1
ATOM 1468 O O . GLY A 1 185 ? -7.146 13.539 10.054 1.00 63.44 185 GLY A O 1
ATOM 1469 N N . SER A 1 186 ? -7.486 11.782 8.734 1.00 70.81 186 SER A N 1
ATOM 1470 C CA . SER A 1 186 ? -7.310 10.832 9.843 1.00 70.81 186 SER A CA 1
ATOM 1471 C C . SER A 1 186 ? -5.897 10.926 10.432 1.00 70.81 186 SER A C 1
ATOM 1473 O O . SER A 1 186 ? -4.906 10.913 9.691 1.00 70.81 186 SER A O 1
ATOM 1475 N N . THR A 1 187 ? -5.818 11.015 11.759 1.00 67.50 187 THR A N 1
ATOM 1476 C CA . THR A 1 187 ? -4.570 10.976 12.520 1.00 67.50 187 THR A CA 1
ATOM 1477 C C . THR A 1 187 ? -3.937 9.584 12.435 1.00 67.50 187 THR A C 1
ATOM 1479 O O . THR A 1 187 ? -4.470 8.657 11.817 1.00 67.50 187 THR A O 1
ATOM 1482 N N . HIS A 1 188 ? -2.738 9.456 12.999 1.00 58.12 188 HIS A N 1
ATOM 1483 C CA . HIS A 1 188 ? -2.032 8.182 13.082 1.00 58.12 188 HIS A CA 1
ATOM 1484 C C . HIS A 1 188 ? -2.808 7.204 13.986 1.00 58.12 188 HIS A C 1
ATOM 1486 O O . HIS A 1 188 ? -3.505 7.644 14.894 1.00 58.12 188 HIS A O 1
ATOM 1492 N N . ASP A 1 189 ? -2.681 5.904 13.713 1.00 67.38 189 ASP A N 1
ATOM 1493 C CA . ASP A 1 189 ? -3.309 4.786 14.435 1.00 67.38 189 ASP A CA 1
ATOM 1494 C C . ASP A 1 189 ? -4.831 4.659 14.240 1.00 67.38 189 ASP A C 1
ATOM 1496 O O . ASP A 1 189 ? -5.649 4.945 15.112 1.00 67.38 189 ASP A O 1
ATOM 1500 N N . ALA A 1 190 ? -5.225 4.146 13.075 1.00 79.81 190 ALA A N 1
ATOM 1501 C CA . ALA A 1 190 ? -6.599 3.723 12.819 1.00 79.81 190 ALA A CA 1
ATOM 1502 C C . ALA A 1 190 ? -6.906 2.351 13.440 1.00 79.81 190 ALA A C 1
ATOM 1504 O O . ALA A 1 190 ? -6.018 1.560 13.740 1.00 79.81 190 ALA A O 1
ATOM 1505 N N . TRP A 1 191 ? -8.184 2.023 13.564 1.00 85.69 191 TRP A N 1
ATOM 1506 C CA . TRP A 1 191 ? -8.658 0.683 13.880 1.00 85.69 191 TRP A CA 1
ATOM 1507 C C . TRP A 1 191 ? -9.505 0.184 12.726 1.00 85.69 191 TRP A C 1
ATOM 1509 O O . TRP A 1 191 ? -10.361 0.915 12.240 1.00 85.69 191 TRP A O 1
ATOM 1519 N N . GLU A 1 192 ? -9.289 -1.049 12.288 1.00 84.19 192 GLU A N 1
ATOM 1520 C CA . GLU A 1 192 ? -9.959 -1.618 11.118 1.00 84.19 192 GLU A CA 1
ATOM 1521 C C . GLU A 1 192 ? -10.909 -2.742 11.521 1.00 84.19 192 GLU A C 1
ATOM 1523 O O . GLU A 1 192 ? -10.575 -3.582 12.359 1.00 84.19 192 GLU A O 1
ATOM 1528 N N . HIS A 1 193 ? -12.083 -2.786 10.894 1.00 85.00 193 HIS A N 1
ATOM 1529 C CA . HIS A 1 193 ? -13.045 -3.858 11.100 1.00 85.00 193 HIS A CA 1
ATOM 1530 C C . HIS A 1 193 ? -12.493 -5.203 10.595 1.00 85.00 193 HIS A C 1
ATOM 1532 O O . HIS A 1 193 ? -12.257 -5.401 9.405 1.00 85.00 193 HIS A O 1
ATOM 1538 N N . SER A 1 194 ? -12.375 -6.170 11.503 1.00 78.56 194 SER A N 1
ATOM 1539 C CA . SER A 1 194 ? -11.764 -7.494 11.287 1.00 78.56 194 SER A CA 1
ATOM 1540 C C . SER A 1 194 ? -12.334 -8.304 10.117 1.00 78.56 194 SER A C 1
ATOM 1542 O O . SER A 1 194 ? -11.615 -9.096 9.515 1.00 78.56 194 SER A O 1
ATOM 1544 N N . SER A 1 195 ? -13.619 -8.135 9.795 1.00 73.50 195 SER A N 1
ATOM 1545 C CA . SER A 1 195 ? -14.294 -8.866 8.709 1.00 73.50 195 SER A CA 1
ATOM 1546 C C . SER A 1 195 ? -14.929 -7.989 7.625 1.00 73.50 195 SER A C 1
ATOM 1548 O O . SER A 1 195 ? -15.577 -8.520 6.726 1.00 73.50 195 SER A O 1
ATOM 1550 N N . GLN A 1 196 ? -14.765 -6.665 7.694 1.00 74.75 196 GLN A N 1
ATOM 1551 C CA . GLN A 1 196 ? -15.350 -5.720 6.734 1.00 74.75 196 GLN A CA 1
ATOM 1552 C C . GLN A 1 196 ? -14.252 -4.754 6.292 1.00 74.75 196 GLN A C 1
ATOM 1554 O O . GLN A 1 196 ? -14.047 -3.715 6.924 1.00 74.75 196 GLN A O 1
ATOM 1559 N N . PRO A 1 197 ? -13.513 -5.105 5.224 1.00 68.12 197 PRO A N 1
ATOM 1560 C CA . PRO A 1 197 ? -12.432 -4.274 4.727 1.00 68.12 197 PRO A CA 1
ATOM 1561 C C . PRO A 1 197 ? -12.939 -2.863 4.449 1.00 68.12 197 PRO A C 1
ATOM 1563 O O . PRO A 1 197 ? -14.052 -2.674 3.952 1.00 68.12 197 PRO A O 1
ATOM 1566 N N . LYS A 1 198 ? -12.087 -1.872 4.704 1.00 72.50 198 LYS A N 1
ATOM 1567 C CA . LYS A 1 198 ? -12.376 -0.449 4.476 1.00 72.50 198 LYS A CA 1
ATOM 1568 C C . LYS A 1 198 ? -13.382 0.191 5.449 1.00 72.50 198 LYS A C 1
ATOM 1570 O O . LYS A 1 198 ? -13.892 1.277 5.166 1.00 72.50 198 LYS A O 1
ATOM 1575 N N . CYS A 1 199 ? -13.666 -0.453 6.578 1.00 81.44 199 CYS A N 1
ATOM 1576 C CA . CYS A 1 199 ? -14.390 0.161 7.685 1.00 81.44 199 CYS A CA 1
ATOM 1577 C C . CYS A 1 199 ? -13.428 0.465 8.839 1.00 81.44 199 CYS A C 1
ATOM 1579 O O . CYS A 1 199 ? -12.731 -0.434 9.309 1.00 81.44 199 CYS A O 1
ATOM 1581 N N . PHE A 1 200 ? -13.383 1.725 9.282 1.00 84.75 200 PHE A N 1
ATOM 1582 C CA . PHE A 1 200 ? -12.368 2.214 10.215 1.00 84.75 200 PHE A CA 1
ATOM 1583 C C . PHE A 1 200 ? -12.925 3.073 11.340 1.00 84.75 200 PHE A C 1
ATOM 1585 O O . PHE A 1 200 ? -13.831 3.874 11.113 1.00 84.75 200 PHE A O 1
ATOM 1592 N N . LEU A 1 201 ? -12.282 2.990 12.503 1.00 86.38 201 LEU A N 1
ATOM 1593 C CA . LEU A 1 201 ? -12.281 4.036 13.522 1.00 86.38 201 LEU A CA 1
ATOM 1594 C C . LEU A 1 201 ? -10.956 4.793 13.441 1.00 86.38 201 LEU A C 1
ATOM 1596 O O . LEU A 1 201 ? -9.900 4.167 13.428 1.00 86.38 201 LEU A O 1
ATOM 1600 N N . ALA A 1 202 ? -10.982 6.116 13.399 1.00 84.25 202 ALA A N 1
ATOM 1601 C CA . ALA A 1 202 ? -9.765 6.920 13.485 1.00 84.25 202 ALA A CA 1
ATOM 1602 C C . ALA A 1 202 ? -10.084 8.295 14.068 1.00 84.25 202 ALA A C 1
ATOM 1604 O O . ALA A 1 202 ? -11.151 8.839 13.782 1.00 84.25 202 ALA A O 1
ATOM 1605 N N . ASN A 1 203 ? -9.162 8.867 14.839 1.00 83.44 203 ASN A N 1
ATOM 1606 C CA . ASN A 1 203 ? -9.225 10.280 15.197 1.00 83.44 203 ASN A CA 1
ATOM 1607 C C . ASN A 1 203 ? -8.883 11.138 13.954 1.00 83.44 203 ASN A C 1
ATOM 1609 O O . ASN A 1 203 ? -8.329 10.634 12.969 1.00 83.44 203 ASN A O 1
ATOM 1613 N N . THR A 1 204 ? -9.299 12.400 13.929 1.00 78.44 204 THR A N 1
ATOM 1614 C CA . THR A 1 204 ? -9.081 13.322 12.813 1.00 78.44 204 THR A CA 1
ATOM 1615 C C . THR A 1 204 ? -8.383 14.605 13.210 1.00 78.44 204 THR A C 1
ATOM 1617 O O . THR A 1 204 ? -8.724 15.270 14.184 1.00 78.44 204 THR A O 1
ATOM 1620 N N . ASP A 1 205 ? -7.456 15.001 12.350 1.00 76.31 205 ASP A N 1
ATOM 1621 C CA . ASP A 1 205 ? -6.904 16.334 12.240 1.00 76.31 205 ASP A CA 1
ATOM 1622 C C . ASP A 1 205 ? -7.738 17.122 11.217 1.00 76.31 205 ASP A C 1
ATOM 1624 O O . ASP A 1 205 ? -7.621 16.952 10.000 1.00 76.31 205 ASP A O 1
ATOM 1628 N N . GLY A 1 206 ? -8.642 17.956 11.731 1.00 71.62 206 GLY A N 1
ATOM 1629 C CA . GLY A 1 206 ? -9.543 18.772 10.921 1.00 71.62 206 GLY A CA 1
ATOM 1630 C C . GLY A 1 206 ? -8.825 19.880 10.150 1.00 71.62 206 GLY A C 1
ATOM 1631 O O . GLY A 1 206 ? -9.263 20.259 9.060 1.00 71.62 206 GLY A O 1
ATOM 1632 N N . ASP A 1 207 ? -7.685 20.355 10.659 1.00 73.31 207 ASP A N 1
ATOM 1633 C CA . ASP A 1 207 ? -6.894 21.392 9.996 1.00 73.31 207 ASP A CA 1
ATOM 1634 C C . ASP A 1 207 ? -6.304 20.861 8.683 1.00 73.31 207 ASP A C 1
ATOM 1636 O O . ASP A 1 207 ? -6.290 21.567 7.670 1.00 73.31 207 ASP A O 1
ATOM 1640 N N . ALA A 1 208 ? -5.927 19.577 8.653 1.00 66.38 208 ALA A N 1
ATOM 1641 C CA . ALA A 1 208 ? -5.400 18.902 7.466 1.00 66.38 208 ALA A CA 1
ATOM 1642 C C . ALA A 1 208 ? -6.388 18.840 6.283 1.00 66.38 208 ALA A C 1
ATOM 1644 O O . ALA A 1 208 ? -5.974 18.585 5.149 1.00 66.38 208 ALA A O 1
ATOM 1645 N N . VAL A 1 209 ? -7.682 19.070 6.524 1.00 66.31 209 VAL A N 1
ATOM 1646 C CA . VAL A 1 209 ? -8.735 19.063 5.494 1.00 66.31 209 VAL A CA 1
ATOM 1647 C C . VAL A 1 209 ? -9.494 20.380 5.372 1.00 66.31 209 VAL A C 1
ATOM 1649 O O . VAL A 1 209 ? -10.498 20.436 4.667 1.00 66.31 209 VAL A O 1
ATOM 1652 N N . GLY A 1 210 ? -9.016 21.451 6.012 1.00 70.19 210 GLY A N 1
ATOM 1653 C CA . GLY A 1 210 ? -9.673 22.759 5.957 1.00 70.19 210 GLY A CA 1
ATOM 1654 C C . GLY A 1 210 ? -11.009 22.815 6.704 1.00 70.19 210 GLY A C 1
ATOM 1655 O O . GLY A 1 210 ? -11.809 23.711 6.443 1.00 70.19 210 GLY A O 1
ATOM 1656 N N . HIS A 1 211 ? -11.228 21.883 7.635 1.00 74.12 211 HIS A N 1
ATOM 1657 C CA . HIS A 1 211 ? -12.392 21.811 8.514 1.00 74.12 211 HIS A CA 1
ATOM 1658 C C . HIS A 1 211 ? -11.938 21.680 9.976 1.00 74.12 211 HIS A C 1
ATOM 1660 O O . HIS A 1 211 ? -12.022 20.591 10.553 1.00 74.12 211 HIS A O 1
ATOM 1666 N N . PRO A 1 212 ? -11.437 22.764 10.602 1.00 76.44 212 PRO A N 1
ATOM 1667 C CA . PRO A 1 212 ? -10.944 22.738 11.982 1.00 76.44 212 PRO A CA 1
ATOM 1668 C C . PRO A 1 212 ? -11.976 22.203 12.982 1.00 76.44 212 PRO A C 1
ATOM 1670 O O . PRO A 1 212 ? -11.633 21.584 13.987 1.00 76.44 212 PRO A O 1
ATOM 1673 N N . GLU A 1 213 ? -13.267 22.379 12.690 1.00 73.62 213 GLU A N 1
ATOM 1674 C CA . GLU A 1 213 ? -14.376 21.862 13.487 1.00 73.62 213 GLU A CA 1
ATOM 1675 C C . GLU A 1 213 ? -14.492 20.329 13.479 1.00 73.62 213 GLU A C 1
ATOM 1677 O O . GLU A 1 213 ? -15.304 19.776 14.225 1.00 73.62 213 GLU A O 1
ATOM 1682 N N . TRP A 1 214 ? -13.716 19.630 12.645 1.00 75.88 214 TRP A N 1
ATOM 1683 C CA . TRP A 1 214 ? -13.588 18.167 12.623 1.00 75.88 214 TRP A CA 1
ATOM 1684 C C . TRP A 1 214 ? -12.345 17.675 13.375 1.00 75.88 214 TRP A C 1
ATOM 1686 O O . TRP A 1 214 ? -12.164 16.469 13.515 1.00 75.88 214 TRP A O 1
ATOM 1696 N N . GLY A 1 215 ? -11.497 18.574 13.877 1.00 76.00 215 GLY A N 1
ATOM 1697 C CA . GLY A 1 215 ? -10.316 18.204 14.651 1.00 76.00 215 GLY A CA 1
ATOM 1698 C C . GLY A 1 215 ? -10.667 17.562 15.992 1.00 76.00 215 GLY A C 1
ATOM 1699 O O . GLY A 1 215 ? -11.630 17.975 16.641 1.00 76.00 215 GLY A O 1
ATOM 1700 N N . LYS A 1 216 ? -9.854 16.584 16.414 1.00 75.81 216 LYS A N 1
ATOM 1701 C CA . LYS A 1 216 ? -9.968 15.866 17.698 1.00 75.81 216 LYS A CA 1
ATOM 1702 C C . LYS A 1 216 ? -11.302 15.142 17.856 1.00 75.81 216 LYS A C 1
ATOM 1704 O O . LYS A 1 216 ? -11.994 15.238 18.873 1.00 75.81 216 LYS A O 1
ATOM 1709 N N . LYS A 1 217 ? -11.715 14.473 16.782 1.00 81.69 217 LYS A N 1
ATOM 1710 C CA . LYS A 1 217 ? -12.933 13.670 16.759 1.00 81.69 217 LYS A CA 1
ATOM 1711 C C . LYS A 1 217 ? -12.602 12.268 16.315 1.00 81.69 217 LYS A C 1
ATOM 1713 O O . LYS A 1 217 ? -11.981 12.066 15.280 1.00 81.69 217 LYS A O 1
ATOM 1718 N N . TRP A 1 218 ? -13.097 11.299 17.063 1.00 84.12 218 TRP A N 1
ATOM 1719 C CA . TRP A 1 218 ? -13.123 9.919 16.626 1.00 84.12 218 TRP A CA 1
ATOM 1720 C C . TRP A 1 218 ? -14.217 9.729 15.598 1.00 84.12 218 TRP A C 1
ATOM 1722 O O . TRP A 1 218 ? -15.379 10.036 15.862 1.00 84.12 218 TRP A O 1
ATOM 1732 N N . LEU A 1 219 ? -13.840 9.241 14.421 1.00 84.19 219 LEU A N 1
ATOM 1733 C CA . LEU A 1 219 ? -14.738 9.010 13.305 1.00 84.19 219 LEU A CA 1
ATOM 1734 C C . LEU A 1 219 ? -14.870 7.525 13.038 1.00 84.19 219 LEU A C 1
ATOM 1736 O O . LEU A 1 219 ? -13.872 6.821 12.896 1.00 84.19 219 LEU A O 1
ATOM 1740 N N . LEU A 1 220 ? -16.110 7.078 12.884 1.00 84.50 220 LEU A N 1
ATOM 1741 C CA . LEU A 1 220 ? -16.430 5.758 12.373 1.00 84.50 220 LEU A CA 1
ATOM 1742 C C . LEU A 1 220 ? -16.799 5.894 10.901 1.00 84.50 220 LEU A C 1
ATOM 1744 O O . LEU A 1 220 ? -17.795 6.530 10.553 1.00 84.50 220 LEU A O 1
ATOM 1748 N N . SER A 1 221 ? -15.976 5.313 10.039 1.00 79.75 221 SER A N 1
ATOM 1749 C CA . SER A 1 221 ? -16.068 5.419 8.586 1.00 79.75 221 SER A CA 1
ATOM 1750 C C . SER A 1 221 ? -16.201 4.049 7.931 1.00 79.75 221 SER A C 1
ATOM 1752 O O . SER A 1 221 ? -15.749 3.037 8.460 1.00 79.75 221 SER A O 1
ATOM 1754 N N . TRP A 1 222 ? -16.854 4.007 6.779 1.00 77.69 222 TRP A N 1
ATOM 1755 C CA . TRP A 1 222 ? -17.094 2.812 5.968 1.00 77.69 222 TRP A CA 1
ATOM 1756 C C . TRP A 1 222 ? -17.006 3.186 4.478 1.00 77.69 222 TRP A C 1
ATOM 1758 O O . TRP A 1 222 ? -16.912 4.375 4.160 1.00 77.69 222 TRP A O 1
ATOM 1768 N N . PRO A 1 223 ? -17.062 2.233 3.527 1.00 72.00 223 PRO A N 1
ATOM 1769 C CA . PRO A 1 223 ? -16.868 2.522 2.099 1.00 72.00 223 PRO A CA 1
ATOM 1770 C C . PRO A 1 223 ? -17.792 3.602 1.530 1.00 72.00 223 PRO A C 1
ATOM 1772 O O . PRO A 1 223 ? -17.470 4.236 0.529 1.00 72.00 223 PRO A O 1
ATOM 1775 N N . LYS A 1 224 ? -18.952 3.797 2.162 1.00 71.12 224 LYS A N 1
ATOM 1776 C CA . LYS A 1 224 ? -19.936 4.804 1.786 1.00 71.12 224 LYS A CA 1
ATOM 1777 C C . LYS A 1 224 ? -19.856 6.053 2.661 1.00 71.12 224 LYS A C 1
ATOM 1779 O O . LYS A 1 224 ? -20.845 6.755 2.664 1.00 71.12 224 LYS A O 1
ATOM 1784 N N . GLY A 1 225 ? -18.779 6.330 3.407 1.00 71.56 225 GLY A N 1
ATOM 1785 C CA . GLY A 1 225 ? -18.549 7.618 4.085 1.00 71.56 225 GLY A CA 1
ATOM 1786 C C . GLY A 1 225 ? -18.230 7.601 5.572 1.00 71.56 225 GLY A C 1
ATOM 1787 O O . GLY A 1 225 ? -17.748 6.613 6.109 1.00 71.56 225 GLY A O 1
ATOM 1788 N N . VAL A 1 226 ? -18.461 8.734 6.237 1.00 73.81 226 VAL A N 1
ATOM 1789 C CA . VAL A 1 226 ? -18.409 8.833 7.703 1.00 73.81 226 VAL A CA 1
ATOM 1790 C C . VAL A 1 226 ? -19.819 8.626 8.231 1.00 73.81 226 VAL A C 1
ATOM 1792 O O . VAL A 1 226 ? -20.755 9.216 7.706 1.00 73.81 226 VAL A O 1
ATOM 1795 N N . CYS A 1 227 ? -19.958 7.784 9.247 1.00 75.38 227 CYS A N 1
ATOM 1796 C CA . CYS A 1 227 ? -21.236 7.421 9.847 1.00 75.38 227 CYS A CA 1
ATOM 1797 C C . CYS A 1 227 ? -21.463 8.168 11.160 1.00 75.38 227 CYS A C 1
ATOM 1799 O O . CYS A 1 227 ? -22.515 8.759 11.382 1.00 75.38 227 CYS A O 1
ATOM 1801 N N . TYR A 1 228 ? -20.458 8.132 12.034 1.00 79.56 228 TYR A N 1
ATOM 1802 C CA . TYR A 1 228 ? -20.568 8.634 13.395 1.00 79.56 228 TYR A CA 1
ATOM 1803 C C . TYR A 1 228 ? -19.303 9.379 13.788 1.00 79.56 228 TYR A C 1
ATOM 1805 O O . TYR A 1 228 ? -18.214 9.071 13.295 1.00 79.56 228 TYR A O 1
ATOM 1813 N N . ALA A 1 229 ? -19.466 10.343 14.683 1.00 81.81 229 ALA A N 1
ATOM 1814 C CA . ALA A 1 229 ? -18.379 11.086 15.280 1.00 81.81 229 ALA A CA 1
ATOM 1815 C C . ALA A 1 229 ? -18.554 11.149 16.795 1.00 81.81 229 ALA A C 1
ATOM 1817 O O . ALA A 1 229 ? -19.673 11.159 17.312 1.00 81.81 229 ALA A O 1
ATOM 1818 N N . LYS A 1 230 ? -17.436 11.240 17.503 1.00 84.12 230 LYS A N 1
ATOM 1819 C CA . LYS A 1 230 ? -17.422 11.546 18.924 1.00 84.12 230 LYS A CA 1
ATOM 1820 C C . LYS A 1 230 ? -16.245 12.450 19.257 1.00 84.12 230 LYS A C 1
ATOM 1822 O O . LYS A 1 230 ? -15.132 12.205 18.806 1.00 84.12 230 LYS A O 1
ATOM 1827 N N . ASN A 1 231 ? -16.499 13.480 20.059 1.00 77.00 231 ASN A N 1
ATOM 1828 C CA . ASN A 1 231 ? -15.434 14.317 20.600 1.00 77.00 231 ASN A CA 1
ATOM 1829 C C . ASN A 1 231 ? -14.689 13.547 21.686 1.00 77.00 231 ASN A C 1
ATOM 1831 O O . ASN A 1 231 ? -15.308 13.125 22.666 1.00 77.00 231 ASN A O 1
ATOM 1835 N N . ASP A 1 232 ? -13.378 13.429 21.528 1.00 71.75 232 ASP A N 1
ATOM 1836 C CA . ASP A 1 232 ? -12.482 13.021 22.599 1.00 71.75 232 ASP A CA 1
ATOM 1837 C C . ASP A 1 232 ? -11.117 13.687 22.404 1.00 71.75 232 ASP A C 1
ATOM 1839 O O . ASP A 1 232 ? -10.699 13.947 21.280 1.00 71.75 232 ASP A O 1
ATOM 1843 N N . ASN A 1 233 ? -10.455 14.004 23.512 1.00 62.41 233 ASN A N 1
ATOM 1844 C CA . ASN A 1 233 ? -9.101 14.544 23.523 1.00 62.41 233 ASN A CA 1
ATOM 1845 C C . ASN A 1 233 ? -8.033 13.440 23.589 1.00 62.41 233 ASN A C 1
ATOM 1847 O O . ASN A 1 233 ? -6.850 13.774 23.574 1.00 62.41 233 ASN A O 1
ATOM 1851 N N . ASP A 1 234 ? -8.434 12.171 23.724 1.00 67.62 234 ASP A N 1
ATOM 1852 C CA . ASP A 1 234 ? -7.541 11.018 23.597 1.00 67.62 234 ASP A CA 1
ATOM 1853 C C . ASP A 1 234 ? -7.414 10.591 22.124 1.00 67.62 234 ASP A C 1
ATOM 1855 O O . ASP A 1 234 ? -8.406 10.344 21.428 1.00 67.62 234 ASP A O 1
ATOM 1859 N N . ASP A 1 235 ? -6.173 10.514 21.650 1.00 67.44 235 ASP A N 1
ATOM 1860 C CA . ASP A 1 235 ? -5.834 10.208 20.262 1.00 67.44 235 ASP A CA 1
ATOM 1861 C C . ASP A 1 235 ? -5.503 8.717 20.050 1.00 67.44 235 ASP A C 1
ATOM 1863 O O . ASP A 1 235 ? -5.405 8.277 18.905 1.00 67.44 235 ASP A O 1
ATOM 1867 N N . ASP A 1 236 ? -5.367 7.922 21.120 1.00 70.69 236 ASP A N 1
ATOM 1868 C CA . ASP A 1 236 ? -4.853 6.546 21.050 1.00 70.69 236 ASP A CA 1
ATOM 1869 C C . ASP A 1 236 ? -5.947 5.469 21.028 1.00 70.69 236 ASP A C 1
ATOM 1871 O O . ASP A 1 236 ? -5.769 4.397 20.429 1.00 70.69 236 ASP A O 1
ATOM 1875 N N . VAL A 1 237 ? -7.070 5.716 21.709 1.00 78.44 237 VAL A N 1
ATOM 1876 C CA . VAL A 1 237 ? -8.104 4.702 21.949 1.00 78.44 237 VAL A CA 1
ATOM 1877 C C . VAL A 1 237 ? -9.505 5.235 21.608 1.00 78.44 237 VAL A C 1
ATOM 1879 O O . VAL A 1 237 ? -9.859 6.327 22.044 1.00 78.44 237 VAL A O 1
ATOM 1882 N N . PRO A 1 238 ? -10.340 4.476 20.864 1.00 82.12 238 PRO A N 1
ATOM 1883 C CA . PRO A 1 238 ? -11.701 4.893 20.556 1.00 82.12 238 PRO A CA 1
ATOM 1884 C C . PRO A 1 238 ? -12.547 5.039 21.832 1.00 82.12 238 PRO A C 1
ATOM 1886 O O . PRO A 1 238 ? -12.609 4.091 22.613 1.00 82.12 238 PRO A O 1
ATOM 1889 N N . PRO A 1 239 ? -13.260 6.158 22.034 1.00 81.19 239 PRO A N 1
ATOM 1890 C CA . PRO A 1 239 ? -14.033 6.400 23.247 1.00 81.19 239 PRO A CA 1
ATOM 1891 C C . PRO A 1 239 ? -15.246 5.481 23.409 1.00 81.19 239 PRO A C 1
ATOM 1893 O O . PRO A 1 239 ? -16.083 5.360 22.504 1.00 81.19 239 PRO A O 1
ATOM 1896 N N . GLU A 1 240 ? -15.449 4.980 24.628 1.00 80.69 240 GLU A N 1
ATOM 1897 C CA . GLU A 1 240 ? -16.730 4.416 25.071 1.00 80.69 240 GLU A CA 1
ATOM 1898 C C . GLU A 1 240 ? -17.818 5.501 25.167 1.00 80.69 240 GLU A C 1
ATOM 1900 O O . GLU A 1 240 ? -17.530 6.650 25.494 1.00 80.69 240 GLU A O 1
ATOM 1905 N N . GLY A 1 241 ? -19.099 5.164 24.968 1.00 69.62 241 GLY A N 1
ATOM 1906 C CA . GLY A 1 241 ? -20.244 6.035 25.303 1.00 69.62 241 GLY A CA 1
ATOM 1907 C C . GLY A 1 241 ? -20.976 6.662 24.108 1.00 69.62 241 GLY A C 1
ATOM 1908 O O . GLY A 1 241 ? -21.017 6.078 23.038 1.00 69.62 241 GLY A O 1
ATOM 1909 N N . GLY A 1 242 ? -21.608 7.829 24.302 1.00 66.81 242 GLY A N 1
ATOM 1910 C CA . GLY A 1 242 ? -22.537 8.434 23.330 1.00 66.81 242 GLY A CA 1
ATOM 1911 C C . GLY A 1 242 ? -21.854 9.003 22.088 1.00 66.81 242 GLY A C 1
ATOM 1912 O O . GLY A 1 242 ? -21.441 10.158 22.090 1.00 66.81 242 GLY A O 1
ATOM 1913 N N . TRP A 1 243 ? -21.710 8.177 21.057 1.00 80.94 243 TRP A N 1
ATOM 1914 C CA . TRP A 1 243 ? -21.407 8.628 19.702 1.00 80.94 243 TRP A CA 1
ATOM 1915 C C . TRP A 1 243 ? -22.601 9.406 19.130 1.00 80.94 243 TRP A C 1
ATOM 1917 O O . TRP A 1 243 ? -23.726 9.272 19.610 1.00 80.94 243 TRP A O 1
ATOM 1927 N N . GLU A 1 244 ? -22.375 10.215 18.104 1.00 79.19 244 GLU A N 1
ATOM 1928 C CA . GLU A 1 244 ? -23.432 10.964 17.420 1.00 79.19 244 GLU A CA 1
ATOM 1929 C C . GLU A 1 244 ? -23.306 10.764 15.912 1.00 79.19 244 GLU A C 1
ATOM 1931 O O . GLU A 1 244 ? -22.225 10.446 15.408 1.00 79.19 244 GLU A O 1
ATOM 1936 N N . GLU A 1 245 ? -24.407 10.918 15.174 1.00 77.06 245 GLU A N 1
ATOM 1937 C CA . GLU A 1 245 ? -24.326 10.987 13.714 1.00 77.06 245 GLU A CA 1
ATOM 1938 C C . GLU A 1 245 ? -23.398 12.145 13.338 1.00 77.06 245 GLU A C 1
ATOM 1940 O O . GLU A 1 245 ? -23.545 13.267 13.830 1.00 77.06 245 GLU A O 1
ATOM 1945 N N . ALA A 1 246 ? -22.398 11.864 12.505 1.00 75.94 246 ALA A N 1
ATOM 1946 C CA . ALA A 1 246 ? -21.413 12.878 12.176 1.00 75.94 246 ALA A CA 1
ATOM 1947 C C . ALA A 1 246 ? -22.098 14.027 11.403 1.00 75.94 246 ALA A C 1
ATOM 1949 O O . ALA A 1 246 ? -22.707 13.776 10.361 1.00 75.94 246 ALA A O 1
ATOM 1950 N N . PRO A 1 247 ? -21.993 15.298 11.837 1.00 67.94 247 PRO A N 1
ATOM 1951 C CA . PRO A 1 247 ? -22.779 16.391 11.250 1.00 67.94 247 PRO A CA 1
ATOM 1952 C C . PRO A 1 247 ? -22.490 16.648 9.759 1.00 67.94 247 PRO A C 1
ATOM 1954 O O . PRO A 1 247 ? -23.275 17.297 9.069 1.00 67.94 247 PRO A O 1
ATOM 1957 N N . TRP A 1 248 ? -21.391 16.104 9.234 1.00 67.94 248 TRP A N 1
ATOM 1958 C CA . TRP A 1 248 ? -20.982 16.180 7.830 1.00 67.94 248 TRP A CA 1
ATOM 1959 C C . TRP A 1 248 ? -21.356 14.948 6.984 1.00 67.94 248 TRP A C 1
ATOM 1961 O O . TRP A 1 248 ? -20.997 14.907 5.806 1.00 67.94 248 TRP A O 1
ATOM 1971 N N . VAL A 1 249 ? -22.115 13.976 7.515 1.00 68.75 249 VAL A N 1
ATOM 1972 C CA . VAL A 1 249 ? -22.703 12.863 6.726 1.00 68.75 249 VAL A CA 1
ATOM 1973 C C . VAL A 1 249 ? -23.447 13.413 5.502 1.00 68.75 249 VAL A C 1
ATOM 1975 O O . VAL A 1 249 ? -23.252 12.962 4.371 1.00 68.75 249 VAL A O 1
ATOM 1978 N N . SER A 1 250 ? -24.228 14.476 5.715 1.00 63.12 250 SER A N 1
ATOM 1979 C CA . SER A 1 250 ? -24.996 15.169 4.674 1.00 63.12 250 SER A CA 1
ATOM 1980 C C . SER A 1 250 ? -24.120 15.865 3.621 1.00 63.12 250 SER A C 1
ATOM 1982 O O . SER A 1 250 ? -24.457 15.850 2.435 1.00 63.12 250 SER A O 1
ATOM 1984 N N . LEU A 1 251 ? -22.976 16.431 4.026 1.00 64.19 251 LEU A N 1
ATOM 1985 C CA . LEU A 1 251 ? -22.040 17.138 3.141 1.00 64.19 251 LEU A CA 1
ATOM 1986 C C . LEU A 1 251 ? -21.322 16.187 2.186 1.00 64.19 251 LEU A C 1
ATOM 1988 O O . LEU A 1 251 ? -21.085 16.532 1.029 1.00 64.19 251 LEU A O 1
ATOM 1992 N N . LEU A 1 252 ? -21.019 14.974 2.647 1.00 62.62 252 LEU A N 1
ATOM 1993 C CA . LEU A 1 252 ? -20.346 13.978 1.826 1.00 62.62 252 LEU A CA 1
ATOM 1994 C C . LEU A 1 252 ? -21.296 13.305 0.814 1.00 62.62 252 LEU A C 1
ATOM 1996 O O . LEU A 1 252 ? -20.817 12.630 -0.090 1.00 62.62 252 LEU A O 1
ATOM 2000 N N . LYS A 1 253 ? -22.623 13.537 0.889 1.00 55.81 253 LYS A N 1
ATOM 2001 C CA . LYS A 1 253 ? -23.667 12.850 0.082 1.00 55.81 253 LYS A CA 1
ATOM 2002 C C . LYS A 1 253 ? -23.597 11.328 0.196 1.00 55.81 253 LYS A C 1
ATOM 2004 O O . LYS A 1 253 ? -23.861 10.581 -0.747 1.00 55.81 253 LYS A O 1
ATOM 2009 N N . LEU A 1 254 ? -23.202 10.887 1.371 1.00 55.72 254 LEU A N 1
ATOM 2010 C CA . LEU A 1 254 ? -22.877 9.521 1.701 1.00 55.72 254 LEU A CA 1
ATOM 2011 C C . LEU A 1 254 ? -24.002 9.022 2.612 1.00 55.72 254 LEU A C 1
ATOM 2013 O O . LEU A 1 254 ? -24.432 9.740 3.508 1.00 55.72 254 LEU A O 1
ATOM 2017 N N . GLY A 1 255 ? -24.601 7.880 2.258 1.00 51.56 255 GLY A N 1
ATOM 2018 C CA . GLY A 1 255 ? -25.891 7.448 2.811 1.00 51.56 255 GLY A CA 1
ATOM 2019 C C . GLY A 1 255 ? -25.910 7.392 4.342 1.00 51.56 255 GLY A C 1
ATOM 2020 O O . GLY A 1 255 ? -24.876 7.170 4.969 1.00 51.56 255 GLY A O 1
ATOM 2021 N N . THR A 1 256 ? -27.091 7.558 4.941 1.00 54.72 256 THR A N 1
ATOM 2022 C CA . THR A 1 256 ? -27.251 7.447 6.394 1.00 54.72 256 THR A CA 1
ATOM 2023 C C . THR A 1 256 ? -26.903 6.029 6.860 1.00 54.72 256 THR A C 1
ATOM 2025 O O . THR A 1 256 ? -27.274 5.049 6.198 1.00 54.72 256 THR A O 1
ATOM 2028 N N . PRO A 1 257 ? -26.183 5.875 7.983 1.00 54.47 257 PRO A N 1
ATOM 2029 C CA . PRO A 1 257 ? -25.814 4.576 8.535 1.00 54.47 257 PRO A CA 1
ATOM 2030 C C . PRO A 1 257 ? -27.012 3.896 9.223 1.00 54.47 257 PRO A C 1
ATOM 2032 O O . PRO A 1 257 ? -26.965 3.598 10.410 1.00 54.47 257 PRO A O 1
ATOM 2035 N N . GLY A 1 258 ? -28.074 3.629 8.459 1.00 55.78 258 GLY A N 1
ATOM 2036 C CA . GLY A 1 258 ? -29.313 2.983 8.902 1.00 55.78 258 GLY A CA 1
ATOM 2037 C C . GLY A 1 258 ? -30.103 3.753 9.972 1.00 55.78 258 GLY A C 1
ATOM 2038 O O . GLY A 1 258 ? -29.759 4.870 10.332 1.00 55.78 258 GLY A O 1
ATOM 2039 N N . GLU A 1 259 ? -31.199 3.159 10.458 1.00 55.28 259 GLU A N 1
ATOM 2040 C CA . GLU A 1 259 ? -32.149 3.784 11.408 1.00 55.28 259 GLU A CA 1
ATOM 2041 C C . GLU A 1 259 ? -31.794 3.567 12.894 1.00 55.28 259 GLU A C 1
ATOM 2043 O O . GLU A 1 259 ? -32.558 3.943 13.783 1.00 55.28 259 GLU A O 1
ATOM 2048 N N . GLY A 1 260 ? -30.683 2.890 13.193 1.00 57.78 260 GLY A N 1
ATOM 2049 C CA . GLY A 1 260 ? -30.326 2.556 14.575 1.00 57.78 260 GLY A CA 1
ATOM 2050 C C . GLY A 1 260 ? -29.625 3.691 15.328 1.00 57.78 260 GLY A C 1
ATOM 2051 O O . GLY A 1 260 ? -29.206 4.677 14.725 1.00 57.78 260 GLY A O 1
ATOM 2052 N N . PRO A 1 261 ? -29.496 3.560 16.660 1.00 64.31 261 PRO A N 1
ATOM 2053 C CA . PRO A 1 261 ? -28.841 4.559 17.492 1.00 64.31 261 PRO A CA 1
ATOM 2054 C C . PRO A 1 261 ? -27.334 4.621 17.207 1.00 64.31 261 PRO A C 1
ATOM 2056 O O . PRO A 1 261 ? -26.768 3.822 16.459 1.00 64.31 261 PRO A O 1
ATOM 2059 N N . ALA A 1 262 ? -26.666 5.576 17.843 1.00 68.31 262 ALA A N 1
ATOM 2060 C CA . ALA A 1 262 ? -25.221 5.672 17.790 1.00 68.31 262 ALA A CA 1
ATOM 2061 C C . ALA A 1 262 ? -24.511 4.411 18.335 1.00 68.31 262 ALA A C 1
ATOM 2063 O O . ALA A 1 262 ? -25.048 3.738 19.226 1.00 68.31 262 ALA A O 1
ATOM 2064 N N . PRO A 1 263 ? -23.305 4.088 17.827 1.00 79.94 263 PRO A N 1
ATOM 2065 C CA . PRO A 1 263 ? -22.554 2.914 18.249 1.00 79.94 263 PRO A CA 1
ATOM 2066 C C . PRO A 1 263 ? -22.147 2.964 19.725 1.00 79.94 263 PRO A C 1
ATOM 2068 O O . PRO A 1 263 ? -21.899 4.022 20.301 1.00 79.94 263 PRO A O 1
ATOM 2071 N N . ARG A 1 264 ? -22.012 1.777 20.313 1.00 82.38 264 ARG A N 1
ATOM 2072 C CA . ARG A 1 264 ? -21.350 1.503 21.589 1.00 82.38 264 ARG A CA 1
ATOM 2073 C C . ARG A 1 264 ? -20.008 0.843 21.311 1.00 82.38 264 ARG A C 1
ATOM 2075 O O . ARG A 1 264 ? -19.955 -0.085 20.504 1.00 82.38 264 ARG A O 1
ATOM 2082 N N . ILE A 1 265 ? -18.967 1.309 21.991 1.00 83.06 265 ILE A N 1
ATOM 2083 C CA . ILE A 1 265 ? -17.621 0.738 21.937 1.00 83.06 265 ILE A CA 1
ATOM 2084 C C . ILE A 1 265 ? -17.307 0.102 23.288 1.00 83.06 265 ILE A C 1
ATOM 2086 O O . ILE A 1 265 ? -17.562 0.724 24.316 1.00 83.06 265 ILE A O 1
ATOM 2090 N N . GLU A 1 266 ? -16.797 -1.127 23.256 1.00 83.38 266 GLU A N 1
ATOM 2091 C CA . GLU A 1 266 ? -16.347 -1.908 24.415 1.00 83.38 266 GLU A CA 1
ATOM 2092 C C . GLU A 1 266 ? -14.887 -2.341 24.181 1.00 83.38 266 GLU A C 1
ATOM 2094 O O . GLU A 1 266 ? -14.568 -2.811 23.080 1.00 83.38 266 GLU A O 1
ATOM 2099 N N . HIS A 1 267 ? -14.020 -2.165 25.185 1.00 80.25 267 HIS A N 1
ATOM 2100 C CA . HIS A 1 267 ? -12.600 -2.560 25.162 1.00 80.25 267 HIS A CA 1
ATOM 2101 C C . HIS A 1 267 ? -12.365 -4.020 25.564 1.00 80.25 267 HIS A C 1
ATOM 2103 O O . HIS A 1 267 ? -13.126 -4.545 26.409 1.00 80.25 267 HIS A O 1
#